Protein AF-A0A1Q9BYK0-F1 (afdb_monomer_lite)

Foldseek 3Di:
DDDDDDDDDDDDDPPDPDPPPPPPPDDPPVPDPQDPVNVVVVVVVLVVLLVVLLVDPQDDPQLVVQVVVCVVPPLSVVVSSVQCVVQVNHNVSGPVVVVVVVCVVVLPCQPKDWDFLVRVCVPVNNVVSVVVVCVQVVDPVSCVVFWDADPVCRPDPNRIIGTDRPDPPSPVCVVVVVVVVSVVPPPPPDDDDDDPDDDDDDDDDDDDDDDDDDDDDDDDDDDDDDDDDDDDDDDDDDDDPVVVVVVVVVVVVVVVVCVVVVPPDVVVVVVVVVVVVVVVVVVVVVVVVPPPDPPPPDDDDDDDD

Sequence (305 aa):
MQADSADAGQKNDESKKEDAKQEEAKESEEKVPESKEQRKKRLHARNMRFYRSFESPNCPKEIKKLSKQASGDSSKRSFLFENWLTCQECWMKSSLLQRLRSKNSNAKRGLRRWLTKAEMEARWGAEIAKAMVETKESDEEKAMTEIRPHPELPDREDMQQFLCLWDSSEEDEDLEELECVFEASPEDSSSSSGSTNKKKKKDKKSKKKKHKKDKKEDKGTPSPAKPKKGRGKGKAKAKPKADKAQNVAQARAVLQAAVDNDQVDDAVITGLIAACDKFDTIHKKFQNSSKPSKGEAKSKASKKK

pLDDT: mean 75.6, std 20.4, range [37.75, 98.25]

Structure (mmCIF, N/CA/C/O backbone):
data_AF-A0A1Q9BYK0-F1
#
_entry.id   AF-A0A1Q9BYK0-F1
#
loop_
_atom_site.group_PDB
_atom_site.id
_atom_site.type_symbol
_atom_site.label_atom_id
_atom_site.label_alt_id
_atom_site.label_comp_id
_atom_site.label_asym_id
_atom_site.label_entity_id
_atom_site.label_seq_id
_atom_site.pdbx_PDB_ins_code
_atom_site.Cartn_x
_atom_site.Cartn_y
_atom_site.Cartn_z
_atom_site.occupancy
_atom_site.B_iso_or_equiv
_atom_site.auth_seq_id
_atom_site.auth_comp_id
_atom_site.auth_asym_id
_atom_site.auth_atom_id
_atom_site.pdbx_PDB_model_num
ATOM 1 N N . MET A 1 1 ? -55.599 -16.476 1.031 1.00 49.44 1 MET A N 1
ATOM 2 C CA . MET A 1 1 ? -55.085 -15.411 0.149 1.00 49.44 1 MET A CA 1
ATOM 3 C C . MET A 1 1 ? -53.865 -15.973 -0.549 1.00 49.44 1 MET A C 1
ATOM 5 O O . MET A 1 1 ? -52.836 -16.151 0.085 1.00 49.44 1 MET A O 1
ATOM 9 N N . GLN A 1 2 ? -54.070 -16.413 -1.789 1.00 45.47 2 GLN A N 1
ATOM 10 C CA . GLN A 1 2 ? -53.045 -16.945 -2.682 1.00 45.47 2 GLN A CA 1
ATOM 11 C C . GLN A 1 2 ? -52.224 -15.767 -3.214 1.00 45.47 2 GLN A C 1
ATOM 13 O O . GLN A 1 2 ? -52.804 -14.767 -3.632 1.00 45.47 2 GLN A O 1
ATOM 18 N N . ALA A 1 3 ? -50.901 -15.874 -3.149 1.00 55.28 3 ALA A N 1
ATOM 19 C CA . ALA A 1 3 ? -49.986 -14.952 -3.803 1.00 55.28 3 ALA A CA 1
ATOM 20 C C . ALA A 1 3 ? -49.178 -15.760 -4.820 1.00 55.28 3 ALA A C 1
ATOM 22 O O . ALA A 1 3 ? -48.151 -16.352 -4.492 1.00 55.28 3 ALA A O 1
ATOM 23 N N . ASP A 1 4 ? -49.710 -15.813 -6.038 1.00 57.22 4 ASP A N 1
ATOM 24 C CA . ASP A 1 4 ? -48.973 -16.142 -7.250 1.00 57.22 4 ASP A CA 1
ATOM 25 C C . ASP A 1 4 ? -47.902 -15.067 -7.464 1.00 57.22 4 ASP A C 1
ATOM 27 O O . ASP A 1 4 ? -48.226 -13.892 -7.645 1.00 57.22 4 ASP A O 1
ATOM 31 N N . SER A 1 5 ? -46.625 -15.451 -7.423 1.00 58.56 5 SER A N 1
ATOM 32 C CA . SER A 1 5 ? -45.526 -14.571 -7.817 1.00 58.56 5 SER A CA 1
ATOM 33 C C . SER A 1 5 ? -44.776 -15.203 -8.978 1.00 58.56 5 SER A C 1
ATOM 35 O O . SER A 1 5 ? -44.349 -16.356 -8.920 1.00 58.56 5 SER A O 1
ATOM 37 N N . ALA A 1 6 ? -44.729 -14.432 -10.058 1.00 61.16 6 ALA A N 1
ATOM 38 C CA . ALA A 1 6 ? -44.425 -14.845 -11.409 1.00 61.16 6 ALA A CA 1
ATOM 39 C C . ALA A 1 6 ? -42.953 -15.232 -11.611 1.00 61.16 6 ALA A C 1
ATOM 41 O O . ALA A 1 6 ? -42.036 -14.456 -11.341 1.00 61.16 6 ALA A O 1
ATOM 42 N N . ASP A 1 7 ? -42.780 -16.424 -12.174 1.00 60.22 7 ASP A N 1
ATOM 43 C CA . ASP A 1 7 ? -41.575 -16.942 -12.812 1.00 60.22 7 ASP A CA 1
ATOM 44 C C . ASP A 1 7 ? -41.306 -16.147 -14.105 1.00 60.22 7 ASP A C 1
ATOM 46 O O . ASP A 1 7 ? -41.973 -16.319 -15.129 1.00 60.22 7 ASP A O 1
ATOM 50 N N . ALA A 1 8 ? -40.381 -15.187 -14.035 1.00 60.09 8 ALA A N 1
ATOM 51 C CA . ALA A 1 8 ? -39.942 -14.395 -15.179 1.00 60.09 8 ALA A CA 1
ATOM 52 C C . ALA A 1 8 ? -38.751 -15.091 -15.850 1.00 60.09 8 ALA A C 1
ATOM 54 O O . ALA A 1 8 ? -37.636 -15.113 -15.330 1.00 60.09 8 ALA A O 1
ATOM 55 N N . GLY A 1 9 ? -39.026 -15.667 -17.019 1.00 47.41 9 GLY A N 1
ATOM 56 C CA . GLY A 1 9 ? -38.106 -16.497 -17.779 1.00 47.41 9 GLY A CA 1
ATOM 57 C C . GLY A 1 9 ? -36.784 -15.825 -18.155 1.00 47.41 9 GLY A C 1
ATOM 58 O O . GLY A 1 9 ? -36.740 -14.760 -18.772 1.00 47.41 9 GLY A O 1
ATOM 59 N N . GLN A 1 10 ? -35.698 -16.542 -17.877 1.00 51.28 10 GLN A N 1
ATOM 60 C CA . GLN A 1 10 ? -34.407 -16.362 -18.527 1.00 51.28 10 GLN A CA 1
ATOM 61 C C . GLN A 1 10 ? -34.486 -16.965 -19.936 1.00 51.28 10 GLN A C 1
ATOM 63 O O . GLN A 1 10 ? -34.415 -18.179 -20.114 1.00 51.28 10 GLN A O 1
ATOM 68 N N . LYS A 1 11 ? -34.661 -16.115 -20.952 1.00 51.06 11 LYS A N 1
ATOM 69 C CA . LYS A 1 11 ? -34.484 -16.483 -22.361 1.00 51.06 11 LYS A CA 1
ATOM 70 C C . LYS A 1 11 ? -33.339 -15.676 -22.967 1.00 51.06 11 LYS A C 1
ATOM 72 O O . LYS A 1 11 ? -33.405 -14.455 -22.995 1.00 51.06 11 LYS A O 1
ATOM 77 N N . ASN A 1 12 ? -32.384 -16.426 -23.515 1.00 50.22 12 ASN A N 1
ATOM 78 C CA . ASN A 1 12 ? -31.554 -16.131 -24.683 1.00 50.22 12 ASN A CA 1
ATOM 79 C C . ASN A 1 12 ? -30.652 -14.889 -24.668 1.00 50.22 12 ASN A C 1
ATOM 81 O O . ASN A 1 12 ? -31.102 -13.794 -24.982 1.00 50.22 12 ASN A O 1
ATOM 85 N N . ASP A 1 13 ? -29.343 -15.123 -24.538 1.00 49.56 13 ASP A N 1
ATOM 86 C CA . ASP A 1 13 ? -28.348 -14.470 -25.404 1.00 49.56 13 ASP A CA 1
ATOM 87 C C . ASP A 1 13 ? -27.111 -15.382 -25.541 1.00 49.56 13 ASP A C 1
ATOM 89 O O . ASP A 1 13 ? -26.048 -15.168 -24.962 1.00 49.56 13 ASP A O 1
ATOM 93 N N . GLU A 1 14 ? -27.301 -16.496 -26.252 1.00 54.00 14 GLU A N 1
ATOM 94 C CA . GLU A 1 14 ? -26.265 -17.484 -26.570 1.00 54.00 14 GLU A CA 1
ATOM 95 C C . GLU A 1 14 ? -26.119 -17.569 -28.095 1.00 54.00 14 GLU A C 1
ATOM 97 O O . GLU A 1 14 ? -26.357 -18.593 -28.721 1.00 54.00 14 GLU A O 1
ATOM 102 N N . SER A 1 15 ? -25.815 -16.437 -28.734 1.00 51.75 15 SER A N 1
ATOM 103 C CA . SER A 1 15 ? -25.581 -16.394 -30.184 1.00 51.75 15 SER A CA 1
ATOM 104 C C . SER A 1 15 ? -24.798 -15.149 -30.600 1.00 51.75 15 SER A C 1
ATOM 106 O O . SER A 1 15 ? -25.290 -14.318 -31.362 1.00 51.75 15 SER A O 1
ATOM 108 N N . LYS A 1 16 ? -23.570 -14.985 -30.086 1.00 53.19 16 LYS A N 1
ATOM 109 C CA . LYS A 1 16 ? -22.617 -14.001 -30.637 1.00 53.19 16 LYS A CA 1
ATOM 110 C C . LYS A 1 16 ? -21.152 -14.281 -30.290 1.00 53.19 16 LYS A C 1
ATOM 112 O O . LYS A 1 16 ? -20.434 -13.403 -29.814 1.00 53.19 16 LYS A O 1
ATOM 117 N N . LYS A 1 17 ? -20.695 -15.520 -30.492 1.00 50.16 17 LYS A N 1
ATOM 118 C CA . LYS A 1 17 ? -19.310 -15.906 -30.181 1.00 50.16 17 LYS A CA 1
ATOM 119 C C . LYS A 1 17 ? -18.709 -16.892 -31.187 1.00 50.16 17 LYS A C 1
ATOM 121 O O . LYS A 1 17 ? -18.116 -17.874 -30.769 1.00 50.16 17 LYS A O 1
ATOM 126 N N . GLU A 1 18 ? -18.823 -16.623 -32.490 1.00 52.16 18 GLU A N 1
ATOM 127 C CA . GLU A 1 18 ? -18.111 -17.425 -33.509 1.00 52.16 18 GLU A CA 1
ATOM 128 C C . GLU A 1 18 ? -17.282 -16.638 -34.544 1.00 52.16 18 GLU A C 1
ATOM 130 O O . GLU A 1 18 ? -16.454 -17.246 -35.210 1.00 52.16 18 GLU A O 1
ATOM 135 N N . ASP A 1 19 ? -17.318 -15.299 -34.588 1.00 49.84 19 ASP A N 1
ATOM 136 C CA . ASP A 1 19 ? -16.597 -14.527 -35.629 1.00 49.84 19 ASP A CA 1
ATOM 137 C C . ASP A 1 19 ? -15.339 -13.769 -35.154 1.00 49.84 19 ASP A C 1
ATOM 139 O O . ASP A 1 19 ? -14.934 -12.777 -35.753 1.00 49.84 19 ASP A O 1
ATOM 143 N N . ALA A 1 20 ? -14.682 -14.210 -34.074 1.00 56.09 20 ALA A N 1
ATOM 144 C CA . ALA A 1 20 ? -13.473 -13.548 -33.547 1.00 56.09 20 ALA A CA 1
ATOM 145 C C . ALA A 1 20 ? -12.207 -14.427 -33.575 1.00 56.09 20 ALA A C 1
ATOM 147 O O . ALA A 1 20 ? -11.277 -14.188 -32.807 1.00 56.09 20 ALA A O 1
ATOM 148 N N . LYS A 1 21 ? -12.162 -15.467 -34.423 1.00 52.50 21 LYS A N 1
ATOM 149 C CA . LYS A 1 21 ? -11.063 -16.456 -34.431 1.00 52.50 21 LYS A CA 1
ATOM 150 C C . LYS A 1 21 ? -10.393 -16.677 -35.797 1.00 52.50 21 LYS A C 1
ATOM 152 O O . LYS A 1 21 ? -9.798 -17.730 -36.010 1.00 52.50 21 LYS A O 1
ATOM 157 N N . GLN A 1 22 ? -10.464 -15.714 -36.722 1.00 48.50 22 GLN A N 1
ATOM 158 C CA . GLN A 1 22 ? -9.870 -15.866 -38.065 1.00 48.50 22 GLN A CA 1
ATOM 159 C C . GLN A 1 22 ? -9.015 -14.696 -38.592 1.00 48.50 22 GLN A C 1
ATOM 161 O O . GLN A 1 22 ? -8.662 -14.704 -39.766 1.00 48.50 22 GLN A O 1
ATOM 166 N N . GLU A 1 23 ? -8.568 -13.758 -37.748 1.00 55.56 23 GLU A N 1
ATOM 167 C CA . GLU A 1 23 ? -7.640 -12.685 -38.176 1.00 55.56 23 GLU A CA 1
ATOM 168 C C . GLU A 1 23 ? -6.236 -12.721 -37.541 1.00 55.56 23 GLU A C 1
ATOM 170 O O . GLU A 1 23 ? -5.450 -11.801 -37.728 1.00 55.56 23 GLU A O 1
ATOM 175 N N . GLU A 1 24 ? -5.849 -13.797 -36.850 1.00 56.88 24 GLU A N 1
ATOM 176 C CA . GLU A 1 24 ? -4.549 -13.861 -36.148 1.00 56.88 24 GLU A CA 1
ATOM 177 C C . GLU A 1 24 ? -3.450 -14.659 -36.887 1.00 56.88 24 GLU A C 1
ATOM 179 O O . GLU A 1 24 ? -2.477 -15.098 -36.279 1.00 56.88 24 GLU A O 1
ATOM 184 N N . ALA A 1 25 ? -3.584 -14.880 -38.203 1.00 55.16 25 ALA A N 1
ATOM 185 C CA . ALA A 1 25 ? -2.713 -15.810 -38.943 1.00 55.16 25 ALA A CA 1
ATOM 186 C C . ALA A 1 25 ? -1.926 -15.219 -40.132 1.00 55.16 25 ALA A C 1
ATOM 188 O O . ALA A 1 25 ? -1.313 -15.978 -40.883 1.00 55.16 25 ALA A O 1
ATOM 189 N N . LYS A 1 26 ? -1.894 -13.896 -40.340 1.00 55.66 26 LYS A N 1
ATOM 190 C CA . LYS A 1 26 ? -1.188 -13.300 -41.495 1.00 55.66 26 LYS A CA 1
ATOM 191 C C . LYS A 1 26 ? -0.432 -12.013 -41.166 1.00 55.66 26 LYS A C 1
ATOM 193 O O . LYS A 1 26 ? -0.702 -10.968 -41.736 1.00 55.66 26 LYS A O 1
ATOM 198 N N . GLU A 1 27 ? 0.583 -12.104 -40.313 1.00 57.41 27 GLU A N 1
ATOM 199 C CA . GLU A 1 27 ? 1.637 -11.080 -40.291 1.00 57.41 27 GLU A CA 1
ATOM 200 C C . GLU A 1 27 ? 2.971 -11.658 -39.797 1.00 57.41 27 GLU A C 1
ATOM 202 O O . GLU A 1 27 ? 3.559 -11.235 -38.805 1.00 57.41 27 GLU A O 1
ATOM 207 N N . SER A 1 28 ? 3.490 -12.663 -40.508 1.00 59.34 28 SER A N 1
ATOM 208 C CA . SER A 1 28 ? 4.920 -12.983 -40.455 1.00 59.34 28 SER A CA 1
ATOM 209 C C . SER A 1 28 ? 5.680 -11.976 -41.326 1.00 59.34 28 SER A C 1
ATOM 211 O O . SER A 1 28 ? 6.265 -12.336 -42.347 1.00 59.34 28 SER A O 1
ATOM 213 N N . GLU A 1 29 ? 5.594 -10.694 -40.967 1.00 65.00 29 GLU A N 1
ATOM 214 C CA . GLU A 1 29 ? 6.409 -9.642 -41.566 1.00 65.00 29 GLU A CA 1
ATOM 215 C C . GLU A 1 29 ? 7.869 -9.939 -41.207 1.00 65.00 29 GLU A C 1
ATOM 217 O O . GLU A 1 29 ? 8.247 -10.026 -40.032 1.00 65.00 29 GLU A O 1
ATOM 222 N N . GLU A 1 30 ? 8.685 -10.166 -42.231 1.00 73.50 30 GLU A N 1
ATOM 223 C CA . GLU A 1 30 ? 10.120 -10.380 -42.115 1.00 73.50 30 GLU A CA 1
ATOM 224 C C . GLU A 1 30 ? 10.747 -9.135 -41.467 1.00 73.50 30 GLU A C 1
ATOM 226 O O . GLU A 1 30 ? 11.012 -8.126 -42.119 1.00 73.50 30 GLU A O 1
ATOM 231 N N . LYS A 1 31 ? 10.921 -9.169 -40.137 1.00 76.81 31 LYS A N 1
ATOM 232 C CA . LYS A 1 31 ? 11.504 -8.067 -39.364 1.00 76.81 31 LYS A CA 1
ATOM 233 C C . LYS A 1 31 ? 12.945 -7.861 -39.808 1.00 76.81 31 LYS A C 1
ATOM 235 O O . LYS A 1 31 ? 13.864 -8.489 -39.280 1.00 76.81 31 LYS A O 1
ATOM 240 N N . VAL A 1 32 ? 13.135 -6.945 -40.754 1.00 84.44 32 VAL A N 1
ATOM 241 C CA . VAL A 1 32 ? 14.446 -6.438 -41.156 1.00 84.44 32 VAL A CA 1
ATOM 242 C C . VAL A 1 32 ? 15.219 -6.076 -39.881 1.00 84.44 32 VAL A C 1
ATOM 244 O O . VAL A 1 32 ? 14.689 -5.342 -39.038 1.00 84.44 32 VAL A O 1
ATOM 247 N N . PRO A 1 33 ? 16.445 -6.598 -39.687 1.00 86.00 33 PRO A N 1
ATOM 248 C CA . PRO A 1 33 ? 17.192 -6.393 -38.456 1.00 86.00 33 PRO A CA 1
ATOM 249 C C . PRO A 1 33 ? 17.448 -4.899 -38.242 1.00 86.00 33 PRO A C 1
ATOM 251 O O . PRO A 1 33 ? 18.257 -4.274 -38.928 1.00 86.00 33 PRO A O 1
ATOM 254 N N . GLU A 1 34 ? 16.733 -4.325 -37.275 1.00 90.12 34 GLU A N 1
ATOM 255 C CA . GLU A 1 34 ? 16.836 -2.916 -36.908 1.00 90.12 34 GLU A CA 1
ATOM 256 C C . GLU A 1 34 ? 18.291 -2.590 -36.541 1.00 90.12 34 GLU A C 1
ATOM 258 O O . GLU A 1 34 ? 18.905 -3.236 -35.680 1.00 90.12 34 GLU A O 1
ATOM 263 N N . SER A 1 35 ? 18.860 -1.568 -37.186 1.00 94.88 35 SER A N 1
ATOM 264 C CA . SER A 1 35 ? 20.231 -1.146 -36.901 1.00 94.88 35 SER A CA 1
ATOM 265 C C . SER A 1 35 ? 20.368 -0.759 -35.424 1.00 94.88 35 SER A C 1
ATOM 267 O O . SER A 1 35 ? 19.478 -0.143 -34.828 1.00 94.88 35 SER A O 1
ATOM 269 N N . LYS A 1 36 ? 21.527 -1.053 -34.817 1.00 93.94 36 LYS A N 1
ATOM 270 C CA . LYS A 1 36 ? 21.834 -0.668 -33.423 1.00 93.94 36 LYS A CA 1
ATOM 271 C C . LYS A 1 36 ? 21.589 0.826 -33.167 1.00 93.94 36 LYS A C 1
ATOM 273 O O . LYS A 1 36 ? 21.226 1.205 -32.054 1.00 93.94 36 LYS A O 1
ATOM 278 N N . GLU A 1 37 ? 21.792 1.669 -34.177 1.00 94.38 37 GLU A N 1
ATOM 279 C CA . GLU A 1 37 ? 21.557 3.111 -34.096 1.00 94.38 37 GLU A CA 1
ATOM 280 C C . GLU A 1 37 ? 20.064 3.465 -34.049 1.00 94.38 37 GLU A C 1
ATOM 282 O O . GLU A 1 37 ? 19.648 4.261 -33.204 1.00 94.38 37 GLU A O 1
ATOM 287 N N . GLN A 1 38 ? 19.240 2.811 -34.872 1.00 94.56 38 GLN A N 1
ATOM 288 C CA . GLN A 1 38 ? 17.783 2.970 -34.853 1.00 94.56 38 GLN A CA 1
ATOM 289 C C . GLN A 1 38 ? 17.203 2.541 -33.499 1.00 94.56 38 GLN A C 1
ATOM 291 O O . GLN A 1 38 ? 16.457 3.306 -32.883 1.00 94.56 38 GLN A O 1
ATOM 296 N N . ARG A 1 39 ? 17.670 1.409 -32.949 1.00 92.62 39 ARG A N 1
ATOM 297 C CA . ARG A 1 39 ? 17.275 0.945 -31.608 1.00 92.62 39 ARG A CA 1
ATOM 298 C C . ARG A 1 39 ? 17.605 1.971 -30.519 1.00 92.62 39 ARG A C 1
ATOM 300 O O . ARG A 1 39 ? 16.768 2.237 -29.654 1.00 92.62 39 ARG A O 1
ATOM 307 N N . LYS A 1 40 ? 18.800 2.578 -30.556 1.00 93.50 40 LYS A N 1
ATOM 308 C CA . LYS A 1 40 ? 19.197 3.647 -29.616 1.00 93.50 40 LYS A CA 1
ATOM 309 C C . LYS A 1 40 ? 18.312 4.882 -29.760 1.00 93.50 40 LYS A C 1
ATOM 311 O O . LYS A 1 40 ? 17.862 5.419 -28.750 1.00 93.50 40 LYS A O 1
ATOM 316 N N . LYS A 1 41 ? 18.030 5.311 -30.993 1.00 96.38 41 LYS A N 1
ATOM 317 C CA . LYS A 1 41 ? 17.165 6.465 -31.272 1.00 96.38 41 LYS A CA 1
ATOM 318 C C . LYS A 1 41 ? 15.735 6.226 -30.781 1.00 96.38 41 LYS A C 1
ATOM 320 O O . LYS A 1 41 ? 15.169 7.103 -30.134 1.00 96.38 41 LYS A O 1
ATOM 325 N N . ARG A 1 42 ? 15.183 5.026 -30.998 1.00 93.88 42 ARG A N 1
ATOM 326 C CA . ARG A 1 42 ? 13.856 4.627 -30.505 1.00 93.88 42 ARG A CA 1
ATOM 327 C C . ARG A 1 42 ? 13.796 4.600 -28.981 1.00 93.88 42 ARG A C 1
ATOM 329 O O . ARG A 1 42 ? 12.845 5.118 -28.401 1.00 93.88 42 ARG A O 1
ATOM 336 N N . LEU A 1 43 ? 14.812 4.033 -28.328 1.00 92.12 43 LEU A N 1
ATOM 337 C CA . LEU A 1 43 ? 14.880 3.991 -26.867 1.00 92.12 43 LEU A CA 1
ATOM 338 C C . LEU A 1 43 ? 15.007 5.398 -26.273 1.00 92.12 43 LEU A C 1
ATOM 340 O O . LEU A 1 43 ? 14.304 5.725 -25.323 1.00 92.12 43 LEU A O 1
ATOM 344 N N . HIS A 1 44 ? 15.848 6.251 -26.862 1.00 95.75 44 HIS A N 1
ATOM 345 C CA . HIS A 1 44 ? 15.972 7.643 -26.445 1.00 95.75 44 HIS A CA 1
ATOM 346 C C . HIS A 1 44 ? 14.652 8.404 -26.617 1.00 95.75 44 HIS A C 1
ATOM 348 O O . HIS A 1 44 ? 14.219 9.079 -25.688 1.00 95.75 44 HIS A O 1
ATOM 354 N N . ALA A 1 45 ? 13.967 8.243 -27.753 1.00 96.56 45 ALA A N 1
ATOM 355 C CA . ALA A 1 45 ? 12.659 8.852 -27.983 1.00 96.56 45 ALA A CA 1
ATOM 356 C C . ALA A 1 45 ? 11.621 8.396 -26.945 1.00 96.56 45 ALA A C 1
ATOM 358 O O . ALA A 1 45 ? 10.923 9.235 -26.376 1.00 96.56 45 ALA A O 1
ATOM 359 N N . ARG A 1 46 ? 11.565 7.092 -26.635 1.00 96.06 46 ARG A N 1
ATOM 360 C CA . ARG A 1 46 ? 10.711 6.556 -25.562 1.00 96.06 46 ARG A CA 1
ATOM 361 C C . ARG A 1 46 ? 11.055 7.153 -24.203 1.00 96.06 46 ARG A C 1
ATOM 363 O O . ARG A 1 46 ? 10.154 7.573 -23.488 1.00 96.06 46 ARG A O 1
ATOM 370 N N . ASN A 1 47 ? 12.339 7.259 -23.874 1.00 96.00 47 ASN A N 1
ATOM 371 C CA . ASN A 1 47 ? 12.775 7.869 -22.621 1.00 96.00 47 ASN A CA 1
ATOM 372 C C . ASN A 1 47 ? 12.360 9.352 -22.536 1.00 96.00 47 ASN A C 1
ATOM 374 O O . ASN A 1 47 ? 11.854 9.812 -21.519 1.00 96.00 47 ASN A O 1
ATOM 378 N N . MET A 1 48 ? 12.468 10.105 -23.634 1.00 97.56 48 MET A N 1
ATOM 379 C CA . MET A 1 48 ? 11.987 11.491 -23.670 1.00 97.56 48 MET A CA 1
ATOM 380 C C . MET A 1 48 ? 10.464 11.588 -23.504 1.00 97.56 48 MET A C 1
ATOM 382 O O . MET A 1 48 ? 9.984 12.507 -22.838 1.00 97.56 48 MET A O 1
ATOM 386 N N . ARG A 1 49 ? 9.693 10.645 -24.067 1.00 97.69 49 ARG A N 1
ATOM 387 C CA . ARG A 1 49 ? 8.239 10.559 -23.840 1.00 97.69 49 ARG A CA 1
ATOM 388 C C . ARG A 1 49 ? 7.908 10.250 -22.381 1.00 97.69 49 ARG A C 1
ATOM 390 O O . ARG A 1 49 ? 7.007 10.880 -21.839 1.00 97.69 49 ARG A O 1
ATOM 397 N N . PHE A 1 50 ? 8.672 9.372 -21.734 1.00 97.75 50 PHE A N 1
ATOM 398 C CA . PHE A 1 50 ? 8.520 9.071 -20.312 1.00 97.75 50 PHE A CA 1
ATOM 399 C C . PHE A 1 50 ? 8.657 10.322 -19.436 1.00 97.75 50 PHE A C 1
ATOM 401 O O . PHE A 1 50 ? 7.762 10.597 -18.642 1.00 97.75 50 PHE A O 1
ATOM 408 N N . TYR A 1 51 ? 9.691 11.149 -19.626 1.00 97.12 51 TYR A N 1
ATOM 409 C CA . TYR A 1 51 ? 9.826 12.387 -18.842 1.00 97.12 51 TYR A CA 1
ATOM 410 C C . TYR A 1 51 ? 8.676 13.372 -19.084 1.00 97.12 51 TYR A C 1
ATOM 412 O O . TYR A 1 51 ? 8.127 13.923 -18.132 1.00 97.12 51 TYR A O 1
ATOM 420 N N . ARG A 1 52 ? 8.252 13.537 -20.343 1.00 97.81 52 ARG A N 1
ATOM 421 C CA . ARG A 1 52 ? 7.099 14.387 -20.693 1.00 97.81 52 ARG A CA 1
ATOM 422 C C . ARG A 1 52 ? 5.784 13.852 -20.132 1.00 97.81 52 ARG A C 1
ATOM 424 O O . ARG A 1 52 ? 4.871 14.626 -19.859 1.00 97.81 52 ARG A O 1
ATOM 431 N N . SER A 1 53 ? 5.677 12.539 -19.928 1.00 97.50 53 SER A N 1
ATOM 432 C CA . SER A 1 53 ? 4.468 11.923 -19.384 1.00 97.50 53 SER A CA 1
ATOM 433 C C . SER A 1 53 ? 4.127 12.444 -17.984 1.00 97.50 53 SER A C 1
ATOM 435 O O . SER A 1 53 ? 2.951 12.503 -17.651 1.00 97.50 53 SER A O 1
ATOM 437 N N . PHE A 1 54 ? 5.109 12.901 -17.197 1.00 97.44 54 PHE A N 1
ATOM 438 C CA . PHE A 1 54 ? 4.874 13.481 -15.868 1.00 97.44 54 PHE A CA 1
ATOM 439 C C . PHE A 1 54 ? 4.292 14.901 -15.897 1.00 97.44 54 PHE A C 1
ATOM 441 O O . PHE A 1 54 ? 3.697 15.353 -14.913 1.00 97.44 54 PHE A O 1
ATOM 448 N N . GLU A 1 55 ? 4.472 15.605 -17.012 1.00 96.75 55 GLU A N 1
ATOM 449 C CA . GLU A 1 55 ? 3.929 16.944 -17.258 1.00 96.75 55 GLU A CA 1
ATOM 450 C C . GLU A 1 55 ? 2.546 16.884 -17.917 1.00 96.75 55 GLU A C 1
ATOM 452 O O . GLU A 1 55 ? 1.792 17.852 -17.852 1.00 96.75 55 GLU A O 1
ATOM 457 N N . SER A 1 56 ? 2.197 15.736 -18.506 1.00 96.19 56 SER A N 1
ATOM 458 C CA . SER A 1 56 ? 0.903 15.508 -19.144 1.00 96.19 56 SER A CA 1
ATOM 459 C C . SER A 1 56 ? -0.259 15.682 -18.155 1.00 96.19 56 SER A C 1
ATOM 461 O O . SER A 1 56 ? -0.171 15.202 -17.018 1.00 96.19 56 SER A O 1
ATOM 463 N N . PRO A 1 57 ? -1.388 16.286 -18.578 1.00 96.38 57 PRO A N 1
ATOM 464 C CA . PRO A 1 57 ? -2.595 16.379 -17.753 1.00 96.38 57 PRO A CA 1
ATOM 465 C C . PRO A 1 57 ? -3.169 15.002 -17.385 1.00 96.38 57 PRO A C 1
ATOM 467 O O . PRO A 1 57 ? -3.848 14.871 -16.373 1.00 96.38 57 PRO A O 1
ATOM 470 N N . ASN A 1 58 ? -2.843 13.965 -18.163 1.00 95.31 58 ASN A N 1
ATOM 471 C CA . ASN A 1 58 ? -3.298 12.595 -17.926 1.00 95.31 58 ASN A CA 1
ATOM 472 C C . ASN A 1 58 ? -2.436 11.838 -16.900 1.00 95.31 58 ASN A C 1
ATOM 474 O O . ASN A 1 58 ? -2.660 10.649 -16.677 1.00 95.31 58 ASN A O 1
ATOM 478 N N . CYS A 1 59 ? -1.430 12.483 -16.301 1.00 97.12 59 CYS A N 1
ATOM 479 C CA . CYS A 1 59 ? -0.607 11.879 -15.260 1.00 97.12 59 CYS A CA 1
ATOM 480 C C . CYS A 1 59 ? -1.332 11.925 -13.903 1.00 97.12 59 CYS A C 1
ATOM 482 O O . CYS A 1 59 ? -1.593 13.022 -13.395 1.00 97.12 59 CYS A O 1
ATOM 484 N N . PRO A 1 60 ? -1.625 10.771 -13.275 1.00 96.56 60 PRO A N 1
ATOM 485 C CA . PRO A 1 60 ? -2.209 10.733 -11.939 1.00 96.56 60 PRO A CA 1
ATOM 486 C C . PRO A 1 60 ? -1.332 11.456 -10.907 1.00 96.56 60 PRO A C 1
ATOM 488 O O . PRO A 1 60 ? -0.097 11.418 -10.970 1.00 96.56 60 PRO A O 1
ATOM 491 N N . LYS A 1 61 ? -1.968 12.099 -9.921 1.00 96.06 61 LYS A N 1
ATOM 492 C CA . LYS A 1 61 ? -1.275 12.898 -8.894 1.00 96.06 61 LYS A CA 1
ATOM 493 C C . LYS A 1 61 ? -0.314 12.043 -8.061 1.00 96.06 61 LYS A C 1
ATOM 495 O O . LYS A 1 61 ? 0.758 12.517 -7.691 1.00 96.06 61 LYS A O 1
ATOM 500 N N . GLU A 1 62 ? -0.673 10.787 -7.819 1.00 94.19 62 GLU A N 1
ATOM 501 C CA . GLU A 1 62 ? 0.104 9.791 -7.082 1.00 94.19 62 GLU A CA 1
ATOM 502 C C . GLU A 1 62 ? 1.424 9.487 -7.802 1.00 94.19 62 GLU A C 1
ATOM 504 O O . GLU A 1 62 ? 2.499 9.597 -7.213 1.00 94.19 62 GLU A O 1
ATOM 509 N N . ILE A 1 63 ? 1.362 9.230 -9.113 1.00 96.38 63 ILE A N 1
ATOM 510 C CA . ILE A 1 63 ? 2.546 8.995 -9.952 1.00 96.38 63 ILE A CA 1
ATOM 511 C C . ILE A 1 63 ? 3.421 10.251 -10.025 1.00 96.38 63 ILE A C 1
ATOM 513 O O . ILE A 1 63 ? 4.646 10.161 -9.958 1.00 96.38 63 ILE A O 1
ATOM 517 N N . LYS A 1 64 ? 2.813 11.441 -10.094 1.00 96.62 64 LYS A N 1
ATOM 518 C CA . LYS A 1 64 ? 3.547 12.716 -10.075 1.00 96.62 64 LYS A CA 1
ATOM 519 C C . LYS A 1 64 ? 4.259 12.972 -8.740 1.00 96.62 64 LYS A C 1
ATOM 521 O O . LYS A 1 64 ? 5.309 13.612 -8.724 1.00 96.62 64 LYS A O 1
ATOM 526 N N . LYS A 1 65 ? 3.712 12.494 -7.617 1.00 94.44 65 LYS A N 1
ATOM 527 C CA . LYS A 1 65 ? 4.379 12.541 -6.304 1.00 94.44 65 LYS A CA 1
ATOM 528 C C . LYS A 1 65 ? 5.571 11.578 -6.275 1.00 94.44 65 LYS A C 1
ATOM 530 O O . LYS A 1 65 ? 6.665 11.999 -5.902 1.00 94.44 65 LYS A O 1
ATOM 535 N N . LEU A 1 66 ? 5.387 10.348 -6.761 1.00 93.88 66 LEU A N 1
ATOM 536 C CA . LEU A 1 66 ? 6.462 9.355 -6.866 1.00 93.88 66 LEU A CA 1
ATOM 537 C C . LEU A 1 66 ? 7.602 9.807 -7.781 1.00 93.88 66 LEU A C 1
ATOM 539 O O . LEU A 1 66 ? 8.766 9.624 -7.442 1.00 93.88 66 LEU A O 1
ATOM 543 N N . SER A 1 67 ? 7.304 10.436 -8.920 1.00 95.69 67 SER A N 1
ATOM 544 C CA . SER A 1 67 ? 8.347 10.892 -9.846 1.00 95.69 67 SER A CA 1
ATOM 545 C C . SER A 1 67 ? 9.222 11.996 -9.248 1.00 95.69 67 SER A C 1
ATOM 547 O O . SER A 1 67 ? 10.432 12.014 -9.479 1.00 95.69 67 SER A O 1
ATOM 549 N N . LYS A 1 68 ? 8.636 12.875 -8.422 1.00 96.06 68 LYS A N 1
ATOM 550 C CA . LYS A 1 68 ? 9.381 13.866 -7.634 1.00 96.06 68 LYS A CA 1
ATOM 551 C C . LYS A 1 68 ? 10.269 13.200 -6.585 1.00 96.06 68 LYS A C 1
ATOM 553 O O . LYS A 1 68 ? 11.417 13.596 -6.445 1.00 96.06 68 LYS A O 1
ATOM 558 N N . GLN A 1 69 ? 9.777 12.175 -5.889 1.00 92.94 69 GLN A N 1
ATOM 559 C CA . GLN A 1 69 ? 10.594 11.411 -4.935 1.00 92.94 69 GLN A CA 1
ATOM 560 C C . GLN A 1 69 ? 11.732 10.652 -5.638 1.00 92.94 69 GLN A C 1
ATOM 562 O O . GLN A 1 69 ? 12.850 10.589 -5.135 1.00 92.94 69 GLN A O 1
ATOM 567 N N . ALA A 1 70 ? 11.483 10.147 -6.846 1.00 94.69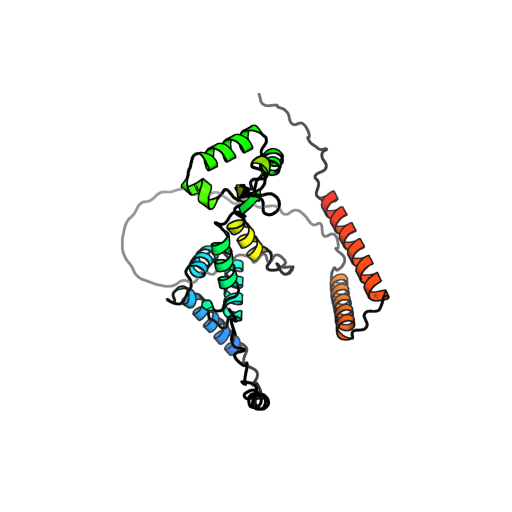 70 ALA A N 1
ATOM 568 C CA . ALA A 1 70 ? 12.465 9.432 -7.651 1.00 94.69 70 ALA A CA 1
ATOM 569 C C . ALA A 1 70 ? 13.462 10.356 -8.384 1.00 94.69 70 ALA A C 1
ATOM 571 O O . ALA A 1 70 ? 14.412 9.865 -8.990 1.00 94.69 70 ALA A O 1
ATOM 572 N N . SER A 1 71 ? 13.317 11.689 -8.362 1.00 94.12 71 SER A N 1
ATOM 573 C CA . SER A 1 71 ? 14.175 12.582 -9.164 1.00 94.12 71 SER A CA 1
ATOM 574 C C . SER A 1 71 ? 15.656 12.557 -8.760 1.00 94.12 71 SER A C 1
ATOM 576 O O . SER A 1 71 ? 16.515 12.950 -9.552 1.00 94.12 71 SER A O 1
ATOM 578 N N . GLY A 1 72 ? 15.970 12.095 -7.548 1.00 92.50 72 GLY A N 1
ATOM 579 C CA . GLY A 1 72 ? 17.339 11.880 -7.073 1.00 92.50 72 GLY A CA 1
ATOM 580 C C . GLY A 1 72 ? 17.890 10.483 -7.366 1.00 92.50 72 GLY A C 1
ATOM 581 O O . GLY A 1 72 ? 19.103 10.309 -7.422 1.00 92.50 72 GLY A O 1
ATOM 582 N N . ASP A 1 73 ? 17.026 9.506 -7.633 1.00 94.25 73 ASP A N 1
ATOM 583 C CA . ASP A 1 73 ? 17.383 8.092 -7.619 1.00 94.25 73 ASP A CA 1
ATOM 584 C C . ASP A 1 73 ? 17.207 7.463 -9.010 1.00 94.25 73 ASP A C 1
ATOM 586 O O . ASP A 1 73 ? 16.144 7.518 -9.635 1.00 94.25 73 ASP A O 1
ATOM 590 N N . SER A 1 74 ? 18.296 6.935 -9.571 1.00 93.56 74 SER A N 1
ATOM 591 C CA . SER A 1 74 ? 18.258 6.296 -10.892 1.00 93.56 74 SER A CA 1
ATOM 592 C C . SER A 1 74 ? 17.514 4.961 -10.865 1.00 93.56 74 SER A C 1
ATOM 594 O O . SER A 1 74 ? 16.887 4.614 -11.867 1.00 93.56 74 SER A O 1
ATOM 596 N N . SER A 1 75 ? 17.556 4.233 -9.745 1.00 91.12 75 SER A N 1
ATOM 597 C CA . SER A 1 75 ? 16.884 2.939 -9.601 1.00 91.12 75 SER A CA 1
ATOM 598 C C . SER A 1 75 ? 15.370 3.137 -9.591 1.00 91.12 75 SER A C 1
ATOM 600 O O . SER A 1 75 ? 14.667 2.645 -10.476 1.00 91.12 75 SER A O 1
ATOM 602 N N . LYS A 1 76 ? 14.882 4.025 -8.711 1.00 92.25 76 LYS A N 1
ATOM 603 C CA . LYS A 1 76 ? 13.451 4.367 -8.621 1.00 92.25 76 LYS A CA 1
ATOM 604 C C . LYS A 1 76 ? 12.891 4.881 -9.950 1.00 92.25 76 LYS A C 1
ATOM 606 O O . LYS A 1 76 ? 11.778 4.536 -10.342 1.00 92.25 76 LYS A O 1
ATOM 611 N N . ARG A 1 77 ? 13.671 5.671 -10.699 1.00 95.31 77 ARG A N 1
ATOM 612 C CA . ARG A 1 77 ? 13.282 6.122 -12.049 1.00 95.31 77 ARG A CA 1
ATOM 613 C C . ARG A 1 77 ? 13.214 4.997 -13.070 1.00 95.31 77 ARG A C 1
ATOM 615 O O . ARG A 1 77 ? 12.308 5.019 -13.898 1.00 95.31 77 ARG A O 1
ATOM 622 N N . SER A 1 78 ? 14.149 4.052 -13.026 1.00 93.69 78 SER A N 1
ATOM 623 C CA . SER A 1 78 ? 14.161 2.903 -13.938 1.00 93.69 78 SER A CA 1
ATOM 624 C C . SER A 1 78 ? 12.940 2.017 -13.691 1.00 93.69 78 SER A C 1
ATOM 626 O O . SER A 1 78 ? 12.224 1.701 -14.635 1.00 93.69 78 SER A O 1
ATOM 628 N N . PHE A 1 79 ? 12.604 1.766 -12.423 1.00 94.25 79 PHE A N 1
ATOM 629 C CA . PHE A 1 79 ? 11.379 1.061 -12.042 1.00 94.25 79 PHE A CA 1
ATOM 630 C C . PHE A 1 79 ? 10.106 1.755 -12.556 1.00 94.25 79 PHE A C 1
ATOM 632 O O . PHE A 1 79 ? 9.224 1.115 -13.136 1.00 94.25 79 PHE A O 1
ATOM 639 N N . LEU A 1 80 ? 10.002 3.083 -12.393 1.00 95.94 80 LEU A N 1
ATOM 640 C CA . LEU A 1 80 ? 8.873 3.850 -12.936 1.00 95.94 80 LEU A CA 1
ATOM 641 C C . LEU A 1 80 ? 8.807 3.749 -14.467 1.00 95.94 80 LEU A C 1
ATOM 643 O O . LEU A 1 80 ? 7.718 3.618 -15.025 1.00 95.94 80 LEU A O 1
ATOM 647 N N . PHE A 1 81 ? 9.954 3.789 -15.146 1.00 96.56 81 PHE A N 1
ATOM 648 C CA . PHE A 1 81 ? 10.031 3.657 -16.599 1.00 96.56 81 PHE A CA 1
ATOM 649 C C . PHE A 1 81 ? 9.567 2.277 -17.082 1.00 96.56 81 PHE A C 1
ATOM 651 O O . PHE A 1 81 ? 8.797 2.195 -18.036 1.00 96.56 81 PHE A O 1
ATOM 658 N N . GLU A 1 82 ? 9.963 1.199 -16.410 1.00 95.50 82 GLU A N 1
ATOM 659 C CA . GLU A 1 82 ? 9.536 -0.163 -16.749 1.00 95.50 82 GLU A CA 1
ATOM 660 C C . GLU A 1 82 ? 8.035 -0.378 -16.533 1.00 95.50 82 GLU A C 1
ATOM 662 O O . GLU A 1 82 ? 7.353 -0.926 -17.405 1.00 95.50 82 GLU A O 1
ATOM 667 N N . ASN A 1 83 ? 7.483 0.127 -15.425 1.00 96.00 83 ASN A N 1
ATOM 668 C CA . ASN A 1 83 ? 6.038 0.089 -15.185 1.00 96.00 83 ASN A CA 1
ATOM 669 C C . ASN A 1 83 ? 5.272 0.869 -16.265 1.00 96.00 83 ASN A C 1
ATOM 671 O O . ASN A 1 83 ? 4.243 0.398 -16.751 1.00 96.00 83 ASN A O 1
ATOM 675 N N . TRP A 1 84 ? 5.794 2.026 -16.682 1.00 97.06 84 TRP A N 1
ATOM 676 C CA . TRP A 1 84 ? 5.219 2.829 -17.763 1.00 97.06 84 TRP A CA 1
ATOM 677 C C . TRP A 1 84 ? 5.245 2.111 -19.116 1.00 97.06 84 TRP A C 1
ATOM 679 O O . TRP A 1 84 ? 4.275 2.168 -19.874 1.00 97.06 84 TRP A O 1
ATOM 689 N N . LEU A 1 85 ? 6.338 1.409 -19.427 1.00 95.62 85 LEU A N 1
ATOM 690 C CA . LEU A 1 85 ? 6.438 0.605 -20.645 1.00 95.62 85 LEU A CA 1
ATOM 691 C C . LEU A 1 85 ? 5.465 -0.578 -20.624 1.00 95.62 85 LEU A C 1
ATOM 693 O O . LEU A 1 85 ? 4.816 -0.845 -21.635 1.00 95.62 85 LEU A O 1
ATOM 697 N N . THR A 1 86 ? 5.334 -1.246 -19.477 1.00 95.69 86 THR A N 1
ATOM 698 C CA . THR A 1 86 ? 4.438 -2.399 -19.297 1.00 95.69 86 THR A CA 1
ATOM 699 C C . THR A 1 86 ? 2.977 -2.016 -19.533 1.00 95.69 86 THR A C 1
ATOM 701 O O . THR A 1 86 ? 2.225 -2.773 -20.138 1.00 95.69 86 THR A O 1
ATOM 704 N N . CYS A 1 87 ? 2.575 -0.803 -19.143 1.00 95.62 87 CYS A N 1
ATOM 705 C CA . CYS A 1 87 ? 1.224 -0.290 -19.374 1.00 95.62 87 CYS A CA 1
ATOM 706 C C . CYS A 1 87 ? 1.065 0.473 -20.703 1.00 95.62 87 CYS A C 1
ATOM 708 O O . CYS A 1 87 ? 0.176 1.320 -20.826 1.00 95.62 87 CYS A O 1
ATOM 710 N N . GLN A 1 88 ? 1.923 0.186 -21.690 1.00 95.81 88 GLN A N 1
ATOM 711 C CA . GLN A 1 88 ? 1.889 0.774 -23.034 1.00 95.81 88 GLN A CA 1
ATOM 712 C C . GLN A 1 88 ? 1.862 2.308 -23.019 1.00 95.81 88 GLN A C 1
ATOM 714 O O . GLN A 1 88 ? 1.052 2.945 -23.689 1.00 95.81 88 GLN A O 1
ATOM 719 N N . GLU A 1 89 ? 2.742 2.917 -22.226 1.00 96.06 89 GLU A N 1
ATOM 720 C CA . GLU A 1 89 ? 2.879 4.371 -22.120 1.00 96.06 89 GLU A CA 1
ATOM 721 C C . GLU A 1 89 ? 1.654 5.084 -21.481 1.00 96.06 89 GLU A C 1
ATOM 723 O O . GLU A 1 89 ? 1.576 6.316 -21.480 1.00 96.06 89 GLU A O 1
ATOM 728 N N . CYS A 1 90 ? 0.713 4.341 -20.872 1.00 96.56 90 CYS A N 1
ATOM 729 C CA . CYS A 1 90 ? -0.518 4.875 -20.275 1.00 96.56 90 CYS A CA 1
ATOM 730 C C . CYS A 1 90 ? -0.594 4.650 -18.754 1.00 96.56 90 CYS A C 1
ATOM 732 O O . CYS A 1 90 ? -0.981 3.577 -18.291 1.00 96.56 90 CYS A O 1
ATOM 734 N N . TRP A 1 91 ? -0.304 5.683 -17.955 1.00 96.50 91 TRP A N 1
ATOM 735 C CA . TRP A 1 91 ? -0.287 5.585 -16.485 1.00 96.50 91 TRP A CA 1
ATOM 736 C C . TRP A 1 91 ? -1.599 5.097 -15.863 1.00 96.50 91 TRP A C 1
ATOM 738 O O . TRP A 1 91 ? -1.570 4.397 -14.851 1.00 96.50 91 TRP A O 1
ATOM 748 N N . MET A 1 92 ? -2.740 5.413 -16.480 1.00 96.00 92 MET A N 1
ATOM 749 C CA . MET A 1 92 ? -4.064 4.999 -15.999 1.00 96.00 92 MET A CA 1
ATOM 750 C C . MET A 1 92 ? -4.265 3.480 -16.013 1.00 96.00 92 MET A C 1
ATOM 752 O O . MET A 1 92 ? -5.038 2.966 -15.210 1.00 96.00 92 MET A O 1
ATOM 756 N N . LYS A 1 93 ? -3.550 2.765 -16.890 1.00 95.81 93 LYS A N 1
ATOM 757 C CA . LYS A 1 93 ? -3.569 1.299 -16.984 1.00 95.81 93 LYS A CA 1
ATOM 758 C C . LYS A 1 93 ? -2.463 0.639 -16.154 1.00 95.81 93 LYS A C 1
ATOM 760 O O . LYS A 1 93 ? -2.328 -0.579 -16.187 1.00 95.81 93 LYS A O 1
ATOM 765 N N . SER A 1 94 ? -1.632 1.417 -15.457 1.00 96.12 94 SER A N 1
ATOM 766 C CA . SER A 1 94 ? -0.514 0.853 -14.701 1.00 96.12 94 SER A CA 1
ATOM 767 C C . SER A 1 94 ? -1.006 0.112 -13.456 1.00 96.12 94 SER A C 1
ATOM 769 O O . SER A 1 94 ? -1.772 0.649 -12.652 1.00 96.12 94 SER A O 1
ATOM 771 N N . SER A 1 95 ? -0.512 -1.112 -13.261 1.00 93.19 95 SER A N 1
ATOM 772 C CA . SER A 1 95 ? -0.725 -1.877 -12.024 1.00 93.19 95 SER A CA 1
ATOM 773 C C . SER A 1 95 ? -0.136 -1.154 -10.808 1.00 93.19 95 SER A C 1
ATOM 775 O O . SER A 1 95 ? -0.623 -1.301 -9.689 1.00 93.19 95 SER A O 1
ATOM 777 N N . LEU A 1 96 ? 0.893 -0.324 -11.018 1.00 93.62 96 LEU A N 1
ATOM 778 C CA . LEU A 1 96 ? 1.432 0.578 -10.004 1.00 93.62 96 LEU A CA 1
ATOM 779 C C . LEU A 1 96 ? 0.373 1.572 -9.507 1.00 93.62 96 LEU A C 1
ATOM 781 O O . LEU A 1 96 ? 0.189 1.701 -8.302 1.00 93.62 96 LEU A O 1
ATOM 785 N N . LEU A 1 97 ? -0.360 2.239 -10.405 1.00 94.25 97 LEU A N 1
ATOM 786 C CA . LEU A 1 97 ? -1.426 3.162 -10.008 1.00 94.25 97 LEU A CA 1
ATOM 787 C C . LEU A 1 97 ? -2.553 2.447 -9.260 1.00 94.25 97 LEU A C 1
ATOM 789 O O . LEU A 1 97 ? -3.064 2.984 -8.280 1.00 94.25 97 LEU A O 1
ATOM 793 N N . GLN A 1 98 ? -2.938 1.252 -9.714 1.00 93.25 98 GLN A N 1
ATOM 794 C CA . GLN A 1 98 ? -3.960 0.448 -9.039 1.00 93.25 98 GLN A CA 1
ATOM 795 C C . GLN A 1 98 ? -3.554 0.148 -7.591 1.00 93.25 98 GLN A C 1
ATOM 797 O O . GLN A 1 98 ? -4.344 0.402 -6.687 1.00 93.25 98 GLN A O 1
ATOM 802 N N . ARG A 1 99 ? -2.297 -0.266 -7.370 1.00 89.06 99 ARG A N 1
ATOM 803 C CA . ARG A 1 99 ? -1.732 -0.486 -6.029 1.00 89.06 99 ARG A CA 1
ATOM 804 C C . ARG A 1 99 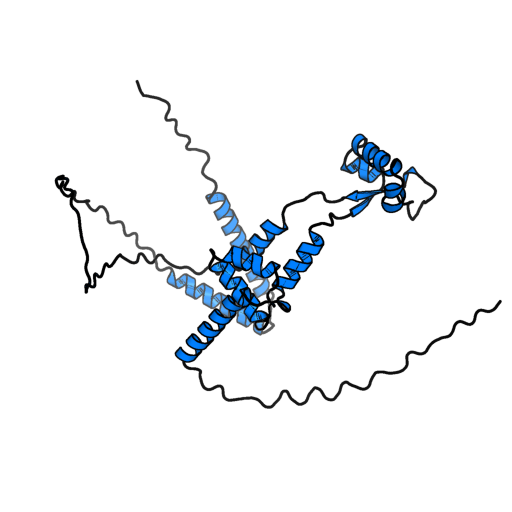? -1.725 0.784 -5.177 1.00 89.06 99 ARG A C 1
ATOM 806 O O . ARG A 1 99 ? -2.127 0.748 -4.022 1.00 89.06 99 ARG A O 1
ATOM 813 N N . LEU A 1 100 ? -1.317 1.924 -5.735 1.00 88.19 100 LEU A N 1
ATOM 814 C CA . LEU A 1 100 ? -1.323 3.197 -4.997 1.00 88.19 100 LEU A CA 1
ATOM 815 C C . LEU A 1 100 ? -2.739 3.619 -4.582 1.00 88.19 100 LEU A C 1
ATOM 817 O O . LEU A 1 100 ? -2.936 4.148 -3.491 1.00 88.19 100 LEU A O 1
ATOM 821 N N . ARG A 1 101 ? -3.737 3.379 -5.439 1.00 87.94 101 ARG A N 1
ATOM 822 C CA . ARG A 1 101 ? -5.137 3.703 -5.137 1.00 87.94 101 ARG A CA 1
ATOM 823 C C . ARG A 1 101 ? -5.753 2.763 -4.112 1.00 87.94 101 ARG A C 1
ATOM 825 O O . ARG A 1 101 ? -6.463 3.242 -3.233 1.00 87.94 101 ARG A O 1
ATOM 832 N N . SER A 1 102 ? -5.488 1.460 -4.208 1.00 82.00 102 SER A N 1
ATOM 833 C CA . SER A 1 102 ? -5.983 0.497 -3.220 1.00 82.00 102 SER A CA 1
ATOM 834 C C . SER A 1 102 ? -5.412 0.788 -1.833 1.00 82.00 102 SER A C 1
ATOM 836 O O . SER A 1 102 ? -6.157 0.758 -0.860 1.00 82.00 102 SER A O 1
ATOM 838 N N . LYS A 1 103 ? -4.131 1.171 -1.747 1.00 73.06 103 LYS A N 1
ATOM 839 C CA . LYS A 1 103 ? -3.488 1.556 -0.481 1.00 73.06 103 LYS A CA 1
ATOM 840 C C . LYS A 1 103 ? -4.103 2.812 0.131 1.00 73.06 103 LYS A C 1
ATOM 842 O O . LYS A 1 103 ? -4.577 2.770 1.260 1.00 73.06 103 LYS A O 1
ATOM 847 N N . ASN A 1 104 ? -4.267 3.878 -0.656 1.00 68.56 104 ASN A N 1
ATOM 848 C CA . ASN A 1 104 ? -4.922 5.103 -0.178 1.00 68.56 104 ASN A CA 1
ATOM 849 C C . ASN A 1 104 ? -6.374 4.881 0.290 1.00 68.56 104 ASN A C 1
ATOM 851 O O . ASN A 1 104 ? -6.879 5.651 1.106 1.00 68.56 104 ASN A O 1
ATOM 855 N N . SER A 1 105 ? -7.058 3.858 -0.233 1.00 65.25 105 SER A N 1
ATOM 856 C CA . SER A 1 105 ? -8.397 3.472 0.224 1.00 65.25 105 SER A CA 1
ATOM 857 C C . SER A 1 105 ? -8.381 2.705 1.553 1.00 65.25 105 SER A C 1
ATOM 859 O O . SER A 1 105 ? -9.379 2.738 2.273 1.00 65.25 105 SER A O 1
ATOM 861 N N . ASN A 1 106 ? -7.280 2.024 1.875 1.00 57.94 106 ASN A N 1
ATOM 862 C CA . ASN A 1 106 ? -7.139 1.201 3.077 1.00 57.94 106 ASN A CA 1
ATOM 863 C C . ASN A 1 106 ? -6.510 1.967 4.254 1.00 57.94 106 ASN A C 1
ATOM 865 O O . ASN A 1 106 ? -6.865 1.695 5.396 1.00 57.94 106 ASN A O 1
ATOM 869 N N . ALA A 1 107 ? -5.707 3.001 3.985 1.00 57.22 107 ALA A N 1
ATOM 870 C CA . ALA A 1 107 ? -4.946 3.790 4.966 1.00 57.22 107 ALA A CA 1
ATOM 871 C C . ALA A 1 107 ? -5.760 4.520 6.062 1.00 57.22 107 ALA A C 1
ATOM 873 O O . ALA A 1 107 ? -5.190 5.180 6.921 1.00 57.22 107 ALA A O 1
ATOM 874 N N . LYS A 1 108 ? -7.100 4.480 6.037 1.00 56.62 108 LYS A N 1
ATOM 875 C CA . LYS A 1 108 ? -7.950 5.155 7.046 1.00 56.62 108 LYS A CA 1
ATOM 876 C C . LYS A 1 108 ? -9.010 4.273 7.685 1.00 56.62 108 LYS A C 1
ATOM 878 O O . LYS A 1 108 ? -9.801 4.752 8.496 1.00 56.62 108 LYS A O 1
ATOM 883 N N . ARG A 1 109 ? -9.076 2.998 7.313 1.00 58.16 109 ARG A N 1
ATOM 884 C CA . ARG A 1 109 ? -10.041 2.067 7.892 1.00 58.16 109 ARG A CA 1
ATOM 885 C C . ARG A 1 109 ? -9.276 1.044 8.706 1.00 58.16 109 ARG A C 1
ATOM 887 O O . ARG A 1 109 ? -9.135 -0.094 8.278 1.00 58.16 109 ARG A O 1
ATOM 894 N N . GLY A 1 110 ? -8.812 1.467 9.886 1.00 70.50 110 GLY A N 1
ATOM 895 C CA . GLY A 1 110 ? -8.405 0.519 10.920 1.00 70.50 110 GLY A CA 1
ATOM 896 C C . GLY A 1 110 ? -9.486 -0.553 11.040 1.00 70.50 110 GLY A C 1
ATOM 897 O O . GLY A 1 110 ? -10.684 -0.241 10.983 1.00 70.50 110 GLY A O 1
ATOM 898 N N . LEU A 1 111 ? -9.070 -1.818 11.074 1.00 79.94 111 LEU A N 1
ATOM 899 C CA . LEU A 1 111 ? -9.988 -2.942 10.967 1.00 79.94 111 LEU A CA 1
ATOM 900 C C . LEU A 1 111 ? -10.959 -2.875 12.149 1.00 79.94 111 LEU A C 1
ATOM 902 O O . LEU A 1 111 ? -10.546 -3.011 13.297 1.00 79.94 111 LEU A O 1
ATOM 906 N N . ARG A 1 112 ? -12.244 -2.612 11.899 1.00 90.31 112 ARG A N 1
ATOM 907 C CA . ARG A 1 112 ? -13.250 -2.593 12.965 1.00 90.31 112 ARG A CA 1
ATOM 908 C C . ARG A 1 112 ? -13.811 -3.997 13.146 1.00 90.31 112 ARG A C 1
ATOM 910 O O . ARG A 1 112 ? -14.164 -4.643 12.160 1.00 90.31 112 ARG A O 1
ATOM 917 N N . ARG A 1 113 ? -13.905 -4.466 14.388 1.00 94.81 113 ARG A N 1
ATOM 918 C CA . ARG A 1 113 ? -14.544 -5.743 14.732 1.00 94.81 113 ARG A CA 1
ATOM 919 C C . ARG A 1 113 ? -15.603 -5.533 15.800 1.00 94.81 113 ARG A C 1
ATOM 921 O O . ARG A 1 113 ? -15.434 -4.705 16.689 1.00 94.81 113 ARG A O 1
ATOM 928 N N . TRP A 1 114 ? -16.683 -6.291 15.683 1.00 97.31 114 TRP A N 1
ATOM 929 C CA . TRP A 1 114 ? -17.695 -6.415 16.723 1.00 97.31 114 TRP A CA 1
ATOM 930 C C . TRP A 1 114 ? -17.152 -7.331 17.811 1.00 97.31 114 TRP A C 1
ATOM 932 O O . TRP A 1 114 ? -16.777 -8.460 17.505 1.00 97.31 114 TRP A O 1
ATOM 942 N N . LEU A 1 115 ? -17.076 -6.831 19.041 1.00 97.31 115 LEU A N 1
ATOM 943 C CA . LEU A 1 115 ? -16.553 -7.561 20.191 1.00 97.31 115 LEU A CA 1
ATOM 944 C C . LEU A 1 115 ? -17.545 -7.545 21.334 1.00 97.31 115 LEU A C 1
ATOM 946 O O . LEU A 1 115 ? -18.174 -6.525 21.601 1.00 97.31 115 LEU A O 1
ATOM 950 N N . THR A 1 116 ? -17.626 -8.654 22.045 1.00 98.00 116 THR A N 1
ATOM 951 C CA . THR A 1 116 ? -18.318 -8.714 23.330 1.00 98.00 116 THR A CA 1
ATOM 952 C C . THR A 1 116 ? -17.520 -7.984 24.410 1.00 98.00 116 THR A C 1
ATOM 954 O O . THR A 1 116 ? -16.301 -7.808 24.303 1.00 98.00 116 THR A O 1
ATOM 957 N N . LYS A 1 117 ? -18.191 -7.593 25.499 1.00 97.62 117 LYS A N 1
ATOM 958 C CA . LYS A 1 117 ? -17.529 -6.965 26.650 1.00 97.62 117 LYS A CA 1
ATOM 959 C C . LYS A 1 117 ? -16.389 -7.835 27.198 1.00 97.62 117 LYS A C 1
ATOM 961 O O . LYS A 1 117 ? -15.300 -7.321 27.421 1.00 97.62 117 LYS A O 1
ATOM 966 N N . ALA A 1 118 ? -16.590 -9.149 27.309 1.00 97.69 118 ALA A N 1
ATOM 967 C CA . ALA A 1 118 ? -15.560 -10.084 27.769 1.00 97.69 118 ALA A CA 1
ATOM 968 C C . ALA A 1 118 ? -14.304 -10.089 26.871 1.00 97.69 118 ALA A C 1
ATOM 970 O O . ALA A 1 118 ? -13.180 -10.097 27.371 1.00 97.69 118 ALA A O 1
ATOM 971 N N . GLU A 1 119 ? -14.473 -10.033 25.545 1.00 96.94 119 GLU A N 1
ATOM 972 C CA . GLU A 1 119 ? -13.351 -9.938 24.599 1.00 96.94 119 GLU A CA 1
ATOM 973 C C . GLU A 1 119 ? -12.625 -8.591 24.701 1.00 96.94 119 GLU A C 1
ATOM 975 O O . GLU A 1 119 ? -11.397 -8.538 24.591 1.00 96.94 119 GLU A O 1
ATOM 980 N N . MET A 1 120 ? -13.363 -7.501 24.943 1.00 97.25 120 MET A N 1
ATOM 981 C CA . MET A 1 120 ? -12.766 -6.190 25.203 1.00 97.25 120 MET A CA 1
ATOM 982 C C . MET A 1 120 ? -11.943 -6.194 26.497 1.00 97.25 120 MET A C 1
ATOM 984 O O . MET A 1 120 ? -10.808 -5.715 26.505 1.00 97.25 120 MET A O 1
ATOM 988 N N . GLU A 1 121 ? -12.481 -6.765 27.575 1.00 97.50 121 GLU A N 1
ATOM 989 C CA . GLU A 1 121 ? -11.797 -6.878 28.868 1.00 97.50 121 GLU A CA 1
ATOM 990 C C . GLU A 1 121 ? -10.525 -7.725 28.761 1.00 97.50 121 GLU A C 1
ATOM 992 O O . GLU A 1 121 ? -9.486 -7.336 29.293 1.00 97.50 121 GLU A O 1
ATOM 997 N N . ALA A 1 122 ? -10.568 -8.836 28.020 1.00 97.06 122 ALA A N 1
ATOM 998 C CA . ALA A 1 122 ? -9.403 -9.686 27.791 1.00 97.06 122 ALA A CA 1
ATOM 999 C C . ALA A 1 122 ? -8.269 -8.956 27.051 1.00 97.06 122 ALA A C 1
ATOM 1001 O O . ALA A 1 122 ? -7.095 -9.258 27.269 1.00 97.06 122 ALA A O 1
ATOM 1002 N N . ARG A 1 123 ? -8.607 -8.004 26.172 1.00 94.81 123 ARG A N 1
ATOM 1003 C CA . ARG A 1 123 ? -7.627 -7.323 25.320 1.00 94.81 123 ARG A CA 1
ATOM 1004 C C . ARG A 1 123 ? -7.071 -6.034 25.917 1.00 94.81 123 ARG A C 1
ATOM 1006 O O . ARG A 1 123 ? -5.865 -5.816 25.849 1.00 94.81 123 ARG A O 1
ATOM 1013 N N . TRP A 1 124 ? -7.934 -5.177 26.454 1.00 95.56 124 TRP A N 1
ATOM 1014 C CA . TRP A 1 124 ? -7.543 -3.859 26.969 1.00 95.56 124 TRP A CA 1
ATOM 1015 C C . TRP A 1 124 ? -7.591 -3.768 28.497 1.00 95.56 124 TRP A C 1
ATOM 1017 O O . TRP A 1 124 ? -7.101 -2.796 29.060 1.00 95.56 124 TRP A O 1
ATOM 1027 N N . GLY A 1 125 ? -8.139 -4.772 29.181 1.00 97.56 125 GLY A N 1
ATOM 1028 C CA . GLY A 1 125 ? -8.362 -4.753 30.623 1.00 97.56 125 GLY A CA 1
ATOM 1029 C C . GLY A 1 125 ? -9.747 -4.226 31.001 1.00 97.56 125 GLY A C 1
ATOM 1030 O O . GLY A 1 125 ? -10.387 -3.480 30.256 1.00 97.56 125 GLY A O 1
ATOM 1031 N N . ALA A 1 126 ? -10.210 -4.620 32.189 1.00 97.94 126 ALA A N 1
ATOM 1032 C CA . ALA A 1 126 ? -11.570 -4.357 32.657 1.00 97.94 126 ALA A CA 1
ATOM 1033 C C . ALA A 1 126 ? -11.909 -2.864 32.772 1.00 97.94 126 ALA A C 1
ATOM 1035 O O . ALA A 1 126 ? -12.994 -2.436 32.381 1.00 97.94 126 ALA A O 1
ATOM 1036 N N . GLU A 1 127 ? -10.972 -2.057 33.271 1.00 97.94 127 GLU A N 1
ATOM 1037 C CA . GLU A 1 127 ? -11.179 -0.618 33.462 1.00 97.94 127 GLU A CA 1
ATOM 1038 C C . GLU A 1 127 ? -11.348 0.116 32.127 1.00 97.94 127 GLU A C 1
ATOM 1040 O O . GLU A 1 127 ? -12.279 0.906 31.964 1.00 97.94 127 GLU A O 1
ATOM 1045 N N . ILE A 1 128 ? -10.493 -0.195 31.145 1.00 97.19 128 ILE A N 1
ATOM 1046 C CA . ILE A 1 128 ? -10.535 0.430 29.818 1.00 97.19 128 ILE A CA 1
ATOM 1047 C C . ILE A 1 128 ? -11.781 -0.026 29.058 1.00 97.19 128 ILE A C 1
ATOM 1049 O O . ILE A 1 128 ? -12.489 0.807 28.495 1.00 97.19 128 ILE A O 1
ATOM 1053 N N . ALA A 1 129 ? -12.095 -1.324 29.081 1.00 97.38 129 ALA A N 1
ATOM 1054 C CA . ALA A 1 129 ? -13.297 -1.848 28.439 1.00 97.38 129 ALA A CA 1
ATOM 1055 C C . ALA A 1 129 ? -14.570 -1.203 29.007 1.00 97.38 129 ALA A C 1
ATOM 1057 O O . ALA A 1 129 ? -15.440 -0.792 28.240 1.00 97.38 129 ALA A O 1
ATOM 1058 N N . LYS A 1 130 ? -14.651 -1.035 30.334 1.00 97.81 130 LYS A N 1
ATOM 1059 C CA . LYS A 1 130 ? -15.772 -0.353 30.988 1.00 97.81 130 LYS A CA 1
ATOM 1060 C C . LYS A 1 130 ? -15.908 1.100 30.525 1.00 97.81 130 LYS A C 1
ATOM 1062 O O . LYS A 1 130 ? -17.003 1.496 30.141 1.00 97.81 130 LYS A O 1
ATOM 1067 N N . ALA A 1 131 ? -14.814 1.862 30.502 1.00 97.94 131 ALA A N 1
ATOM 1068 C CA . ALA A 1 131 ? -14.831 3.251 30.040 1.00 97.94 131 ALA A CA 1
ATOM 1069 C C . ALA A 1 131 ? -15.236 3.374 28.557 1.00 97.94 131 ALA A C 1
ATOM 1071 O O . ALA A 1 131 ? -15.970 4.289 28.184 1.00 97.94 131 ALA A O 1
ATOM 1072 N N . MET A 1 132 ? -14.798 2.439 27.703 1.00 97.25 132 MET A N 1
ATOM 1073 C CA . MET A 1 132 ? -15.187 2.399 26.288 1.00 97.25 132 MET A CA 1
ATOM 1074 C C . MET A 1 132 ? -16.682 2.131 26.103 1.00 97.25 132 MET A C 1
ATOM 1076 O O . MET A 1 132 ? -17.307 2.774 25.263 1.00 97.25 132 MET A O 1
ATOM 1080 N N . VAL A 1 133 ? -17.245 1.191 26.868 1.00 97.75 133 VAL A N 1
ATOM 1081 C CA . VAL A 1 133 ? -18.680 0.878 26.839 1.00 97.75 133 VAL A CA 1
ATOM 1082 C C . VAL A 1 133 ? -19.495 2.085 27.307 1.00 97.75 133 VAL A C 1
ATOM 1084 O O . VAL A 1 133 ? -20.350 2.555 26.564 1.00 97.75 133 VAL A O 1
ATOM 1087 N N . GLU A 1 134 ? -19.142 2.679 28.449 1.00 98.06 134 GLU A N 1
ATOM 1088 C CA . GLU A 1 134 ? -19.812 3.869 28.997 1.00 98.06 134 GLU A CA 1
ATOM 1089 C C . GLU A 1 134 ? -19.779 5.060 28.022 1.00 98.06 134 GLU A C 1
ATOM 1091 O O . GLU A 1 134 ? -20.773 5.761 27.833 1.00 98.06 134 GLU A O 1
ATOM 1096 N N . THR A 1 135 ? -18.660 5.258 27.321 1.00 97.81 135 THR A N 1
ATOM 1097 C CA . THR A 1 135 ? -18.527 6.310 26.296 1.00 97.81 135 THR A CA 1
ATOM 1098 C C . THR A 1 135 ? -19.440 6.074 25.086 1.00 97.81 135 THR A C 1
ATOM 1100 O O . THR A 1 135 ? -19.867 7.032 24.446 1.00 97.81 135 THR A O 1
ATOM 1103 N N . LYS A 1 136 ? -19.725 4.815 24.736 1.00 97.69 136 LYS A N 1
ATOM 1104 C CA . LYS A 1 136 ? -20.617 4.470 23.617 1.00 97.69 136 LYS A CA 1
ATOM 1105 C C . LYS A 1 136 ? -22.086 4.505 24.010 1.00 97.69 136 LYS A C 1
ATOM 1107 O O . LYS A 1 136 ? -22.910 4.873 23.187 1.00 97.69 136 LYS A O 1
ATOM 1112 N N . GLU A 1 137 ? -22.404 4.125 25.242 1.00 97.50 137 GLU A N 1
ATOM 1113 C CA . GLU A 1 137 ? -23.770 4.141 25.772 1.00 97.50 137 GLU A CA 1
ATOM 1114 C C . GLU A 1 137 ? -24.253 5.561 26.090 1.00 97.50 137 GLU A C 1
ATOM 1116 O O . GLU A 1 137 ? -25.434 5.857 25.940 1.00 97.50 137 GLU A O 1
ATOM 1121 N N . SER A 1 138 ? -23.346 6.453 26.499 1.00 98.12 138 SER A N 1
ATOM 1122 C CA . SER A 1 138 ? -23.672 7.855 26.799 1.00 98.12 138 SER A CA 1
ATOM 1123 C C . SER A 1 138 ? -23.958 8.718 25.563 1.00 98.12 138 SER A C 1
ATOM 1125 O O . SER A 1 138 ? -24.532 9.797 25.700 1.00 98.12 138 SER A O 1
ATOM 1127 N N . ASP A 1 139 ? -23.570 8.266 24.370 1.00 97.88 139 ASP A N 1
ATOM 1128 C CA . ASP A 1 139 ? -23.688 9.000 23.108 1.00 97.88 139 ASP A CA 1
ATOM 1129 C C . ASP A 1 139 ? -24.688 8.289 22.181 1.00 97.88 139 ASP A C 1
ATOM 1131 O O . ASP A 1 139 ? -24.377 7.244 21.608 1.00 97.88 139 ASP A O 1
ATOM 1135 N N . GLU A 1 140 ? -25.897 8.843 22.031 1.00 97.75 140 GLU A N 1
ATOM 1136 C CA . GLU A 1 140 ? -27.001 8.202 21.297 1.00 97.75 140 GLU A CA 1
ATOM 1137 C C . GLU A 1 140 ? -26.647 7.878 19.832 1.00 97.75 140 GLU A C 1
ATOM 1139 O O . GLU A 1 140 ? -27.040 6.829 19.315 1.00 97.75 140 GLU A O 1
ATOM 1144 N N . GLU A 1 141 ? -25.866 8.732 19.158 1.00 96.56 141 GLU A N 1
ATOM 1145 C CA . GLU A 1 141 ? -25.460 8.502 17.763 1.00 96.56 141 GLU A CA 1
ATOM 1146 C C . GLU A 1 141 ? -24.491 7.316 17.644 1.00 96.56 141 GLU A C 1
ATOM 1148 O O . GLU A 1 141 ? -24.576 6.501 16.712 1.00 96.56 141 GLU A O 1
ATOM 1153 N N . LYS A 1 142 ? -23.578 7.175 18.612 1.00 95.94 142 LYS A N 1
ATOM 1154 C CA . LYS A 1 142 ? -22.670 6.023 18.684 1.00 95.94 142 LYS A CA 1
ATOM 1155 C C . LYS A 1 142 ? -23.390 4.771 19.135 1.00 95.94 142 LYS A C 1
ATOM 1157 O O . LYS A 1 142 ? -23.107 3.708 18.594 1.00 95.94 142 LYS A O 1
ATOM 1162 N N . ALA A 1 143 ? -24.344 4.877 20.051 1.00 97.50 143 ALA A N 1
ATOM 1163 C CA . ALA A 1 143 ? -25.140 3.738 20.479 1.00 97.50 143 ALA A CA 1
ATOM 1164 C C . ALA A 1 143 ? -25.851 3.081 19.283 1.00 97.50 143 ALA A C 1
ATOM 1166 O O . ALA A 1 143 ? -25.787 1.866 19.122 1.00 97.50 143 ALA A O 1
ATOM 1167 N N . MET A 1 144 ? -26.428 3.875 18.373 1.00 97.44 144 MET A N 1
ATOM 1168 C CA . MET A 1 144 ? -27.096 3.343 17.176 1.00 97.44 144 MET A CA 1
ATOM 1169 C C . MET A 1 144 ? -26.143 2.712 16.149 1.00 97.44 144 MET A C 1
ATOM 1171 O O . MET A 1 144 ? -26.550 1.824 15.400 1.00 97.44 144 MET A O 1
ATOM 1175 N N . THR A 1 145 ? -24.894 3.178 16.061 1.00 96.88 145 THR A N 1
ATOM 1176 C CA . THR A 1 145 ? -23.952 2.763 15.003 1.00 96.88 145 THR A CA 1
ATOM 1177 C C . THR A 1 145 ? -22.890 1.764 15.464 1.00 96.88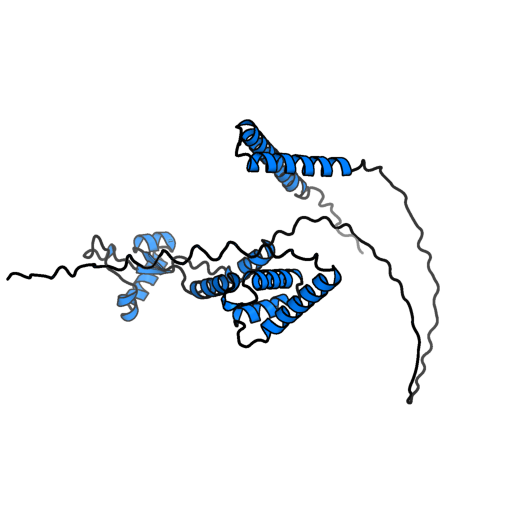 145 THR A C 1
ATOM 1179 O O . THR A 1 145 ? -22.370 0.998 14.649 1.00 96.88 145 THR A O 1
ATOM 1182 N N . GLU A 1 146 ? -22.567 1.745 16.756 1.00 97.75 146 GLU A N 1
ATOM 1183 C CA . GLU A 1 146 ? -21.449 1.004 17.343 1.00 97.75 146 GLU A CA 1
ATOM 1184 C C . GLU A 1 146 ? -21.864 -0.005 18.417 1.00 97.75 146 GLU A C 1
ATOM 1186 O O . GLU A 1 146 ? -20.990 -0.730 18.900 1.00 97.75 146 GLU A O 1
ATOM 1191 N N . ILE A 1 147 ? -23.150 -0.084 18.778 1.00 98.25 147 ILE A N 1
ATOM 1192 C CA . ILE A 1 147 ? -23.692 -1.091 19.699 1.00 98.25 147 ILE A CA 1
ATOM 1193 C C . ILE A 1 147 ? -24.727 -1.933 18.955 1.00 98.25 147 ILE A C 1
ATOM 1195 O O . ILE A 1 147 ? -25.584 -1.419 18.237 1.00 98.25 147 ILE A O 1
ATOM 1199 N N . ARG A 1 148 ? -24.638 -3.256 19.101 1.00 98.06 148 ARG A N 1
ATOM 1200 C CA . ARG A 1 148 ? -25.558 -4.205 18.470 1.00 98.06 148 ARG A CA 1
ATOM 1201 C C . ARG A 1 148 ? -25.874 -5.371 19.419 1.00 98.06 148 ARG A C 1
ATOM 1203 O O . ARG A 1 148 ? -24.961 -5.879 20.072 1.00 98.06 148 ARG A O 1
ATOM 1210 N N . PRO A 1 149 ? -27.126 -5.870 19.452 1.00 98.12 149 PRO A N 1
ATOM 1211 C CA . PRO A 1 149 ? -27.453 -7.108 20.159 1.00 98.12 149 PRO A CA 1
ATOM 1212 C C . PRO A 1 149 ? -26.786 -8.337 19.520 1.00 98.12 149 PRO A C 1
ATOM 1214 O O . PRO A 1 149 ? -26.652 -8.429 18.293 1.00 98.12 149 PRO A O 1
ATOM 1217 N N . HIS A 1 150 ? -26.398 -9.306 20.353 1.00 97.31 150 HIS A N 1
ATOM 1218 C CA . HIS A 1 150 ? -25.800 -10.560 19.893 1.00 97.31 150 HIS A CA 1
ATOM 1219 C C . HIS A 1 150 ? -26.757 -11.318 18.954 1.00 97.31 150 HIS A C 1
ATOM 1221 O O . HIS A 1 150 ? -27.938 -11.433 19.281 1.00 97.31 150 HIS A O 1
ATOM 1227 N N . PRO A 1 151 ? -26.288 -11.890 17.826 1.00 97.06 151 PRO A N 1
ATOM 1228 C CA . PRO A 1 151 ? -27.165 -12.596 16.885 1.00 97.06 151 PRO A CA 1
ATOM 1229 C C . PRO A 1 151 ? -27.874 -13.816 17.496 1.00 97.06 151 PRO A C 1
ATOM 1231 O O . PRO A 1 151 ? -29.030 -14.058 17.178 1.00 97.06 151 PRO A O 1
ATOM 1234 N N . GLU A 1 152 ? -27.197 -14.556 18.378 1.00 97.12 152 GLU A N 1
ATOM 1235 C CA . GLU A 1 152 ? -27.749 -15.776 18.999 1.00 97.12 152 GLU A CA 1
ATOM 1236 C C . GLU A 1 152 ? -28.595 -15.506 20.256 1.00 97.12 152 GLU A C 1
ATOM 1238 O O . GLU A 1 152 ? -29.427 -16.324 20.630 1.00 97.12 152 GLU A O 1
ATOM 1243 N N . LEU A 1 153 ? -28.355 -14.389 20.954 1.00 96.50 153 LEU A N 1
ATOM 1244 C CA . LEU A 1 153 ? -28.937 -14.100 22.273 1.00 96.50 153 LEU A CA 1
ATOM 1245 C C . LEU A 1 153 ? -29.204 -12.589 22.414 1.00 96.50 153 LEU A C 1
ATOM 1247 O O . LEU A 1 153 ? -28.472 -11.907 23.133 1.00 96.50 153 LEU A O 1
ATOM 1251 N N . PRO A 1 154 ? -30.215 -12.043 21.715 1.00 96.62 154 PRO A N 1
ATOM 1252 C CA . PRO A 1 154 ? -30.470 -10.602 21.686 1.00 96.62 154 PRO A CA 1
ATOM 1253 C C . PRO A 1 154 ? -30.974 -10.040 23.023 1.00 96.62 154 PRO A C 1
ATOM 1255 O O . PRO A 1 154 ? -30.730 -8.872 23.307 1.00 96.62 154 PRO A O 1
ATOM 1258 N N . ASP A 1 155 ? -31.622 -10.868 23.849 1.00 97.56 155 ASP A N 1
ATOM 1259 C CA . ASP A 1 155 ? -32.214 -10.454 25.133 1.00 97.56 155 ASP A CA 1
ATOM 1260 C C . ASP A 1 155 ? -31.177 -10.292 26.258 1.00 97.56 155 ASP A C 1
ATOM 1262 O O . ASP A 1 155 ? -31.485 -9.787 27.336 1.00 97.56 155 ASP A O 1
ATOM 1266 N N . ARG A 1 156 ? -29.940 -10.751 26.037 1.00 96.62 156 ARG A N 1
ATOM 1267 C CA . ARG A 1 156 ? -28.864 -10.720 27.030 1.00 96.62 156 ARG A CA 1
ATOM 1268 C C . ARG A 1 156 ? -27.964 -9.507 26.824 1.00 96.62 156 ARG A C 1
ATOM 1270 O O . ARG A 1 156 ? -27.126 -9.494 25.923 1.00 96.62 156 ARG A O 1
ATOM 1277 N N . GLU A 1 157 ? -28.103 -8.516 27.703 1.00 94.19 157 GLU A N 1
ATOM 1278 C CA . GLU A 1 157 ? -27.290 -7.288 27.701 1.00 94.19 157 GLU A CA 1
ATOM 1279 C C . GLU A 1 157 ? -25.787 -7.576 27.848 1.00 94.19 157 GLU A C 1
ATOM 1281 O O . GLU A 1 157 ? -24.955 -6.918 27.230 1.00 94.19 157 GLU A O 1
ATOM 1286 N N . ASP A 1 158 ? -25.416 -8.623 28.588 1.00 94.12 158 ASP A N 1
ATOM 1287 C CA . ASP A 1 158 ? -24.020 -9.016 28.793 1.00 94.12 158 ASP A CA 1
ATOM 1288 C C . ASP A 1 158 ? -23.334 -9.564 27.528 1.00 94.12 158 ASP A C 1
ATOM 1290 O O . ASP A 1 158 ? -22.105 -9.567 27.443 1.00 94.12 158 ASP A O 1
ATOM 1294 N N . MET A 1 159 ? -24.120 -9.983 26.532 1.00 96.62 159 MET A N 1
ATOM 1295 C CA . MET A 1 159 ? -23.641 -10.491 25.242 1.00 96.62 159 MET A CA 1
ATOM 1296 C C . MET A 1 159 ? -23.651 -9.422 24.140 1.00 96.62 159 MET A C 1
ATOM 1298 O O . MET A 1 159 ? -23.333 -9.731 22.989 1.00 96.62 159 MET A O 1
ATOM 1302 N N . GLN A 1 160 ? -23.993 -8.168 24.456 1.00 97.75 160 GLN A N 1
ATOM 1303 C CA . GLN A 1 160 ? -23.958 -7.082 23.479 1.00 97.75 160 GLN A CA 1
ATOM 1304 C C . GLN A 1 160 ? -22.580 -6.943 22.826 1.00 97.75 160 GLN A C 1
ATOM 1306 O O . GLN A 1 160 ? -21.527 -7.115 23.449 1.00 97.75 160 GLN A O 1
ATOM 1311 N N . GLN A 1 161 ? -22.609 -6.644 21.530 1.00 98.19 161 GLN A N 1
ATOM 1312 C CA . GLN A 1 161 ? -21.425 -6.470 20.712 1.00 98.19 161 GLN A CA 1
ATOM 1313 C C . GLN A 1 161 ? -21.165 -4.984 20.478 1.00 98.19 161 GLN A C 1
ATOM 1315 O O . GLN A 1 161 ? -22.058 -4.228 20.098 1.00 98.19 161 GLN A O 1
ATOM 1320 N N . PHE A 1 162 ? -19.906 -4.590 20.632 1.00 98.12 162 PHE A N 1
ATOM 1321 C CA . PHE A 1 162 ? -19.422 -3.230 20.472 1.00 98.12 162 PHE A CA 1
ATOM 1322 C C . PHE A 1 162 ? -18.437 -3.169 19.303 1.00 98.12 162 PHE A C 1
ATOM 1324 O O . PHE A 1 162 ? -17.501 -3.966 19.217 1.00 98.12 162 PHE A O 1
ATOM 1331 N N . LEU A 1 163 ? -18.620 -2.212 18.393 1.00 96.81 163 LEU A N 1
ATOM 1332 C CA . LEU A 1 163 ? -17.741 -2.032 17.239 1.00 96.81 163 LEU A CA 1
ATOM 1333 C C . LEU A 1 163 ? -16.440 -1.341 17.659 1.00 96.81 163 LEU A C 1
ATOM 1335 O O . LEU A 1 163 ? -16.413 -0.132 17.875 1.00 96.81 163 LEU A O 1
ATOM 1339 N N . CYS A 1 164 ? -15.352 -2.086 17.795 1.00 95.00 164 CYS A N 1
ATOM 1340 C CA . CYS A 1 164 ? -14.068 -1.568 18.264 1.00 95.00 164 CYS A CA 1
ATOM 1341 C C . CYS A 1 164 ? -13.029 -1.558 17.139 1.00 95.00 164 CYS A C 1
ATOM 1343 O O . CYS A 1 164 ? -13.056 -2.402 16.240 1.00 95.00 164 CYS A O 1
ATOM 1345 N N . LEU A 1 165 ? -12.097 -0.604 17.191 1.00 91.12 165 LEU A N 1
ATOM 1346 C CA . LEU A 1 165 ? -10.920 -0.607 16.323 1.00 91.12 165 LEU A CA 1
ATOM 1347 C C . LEU A 1 165 ? -9.994 -1.741 16.797 1.00 91.12 165 LEU A C 1
ATOM 1349 O O . LEU A 1 165 ? -9.490 -1.707 17.916 1.00 91.12 165 LEU A O 1
ATOM 1353 N N . TRP A 1 166 ? -9.853 -2.787 15.985 1.00 84.38 166 TRP A N 1
ATOM 1354 C CA . TRP A 1 166 ? -9.153 -4.025 16.342 1.00 84.38 166 TRP A CA 1
ATOM 1355 C C . TRP A 1 166 ? -7.645 -3.938 16.121 1.00 84.38 166 TRP A C 1
ATOM 1357 O O . TRP A 1 166 ? -6.898 -4.558 16.873 1.00 84.38 166 TRP A O 1
ATOM 1367 N N . ASP A 1 167 ? -7.207 -3.169 15.125 1.00 77.38 167 ASP A N 1
ATOM 1368 C CA . ASP A 1 167 ? -5.802 -2.818 14.934 1.00 77.38 167 ASP A CA 1
ATOM 1369 C C . ASP A 1 167 ? -5.644 -1.309 15.006 1.00 77.38 167 ASP A C 1
ATOM 1371 O O . ASP A 1 167 ? -6.123 -0.566 14.148 1.00 77.38 167 ASP A O 1
ATOM 1375 N N . SER A 1 168 ? -4.986 -0.878 16.078 1.00 59.97 168 SER A N 1
ATOM 1376 C CA . SER A 1 168 ? -4.383 0.443 16.195 1.00 59.97 168 SER A CA 1
ATOM 1377 C C . SER A 1 168 ? -2.889 0.391 15.883 1.00 59.97 168 SER A C 1
ATOM 1379 O O . SER A 1 168 ? -2.187 1.335 16.240 1.00 59.97 168 SER A O 1
ATOM 1381 N N . SER A 1 169 ? -2.375 -0.697 15.286 1.00 57.22 169 SER A N 1
ATOM 1382 C CA . SER A 1 169 ? -1.046 -0.679 14.671 1.00 57.22 169 SER A CA 1
ATOM 1383 C C . SER A 1 169 ? -1.135 0.197 13.425 1.00 57.22 169 SER A C 1
ATOM 1385 O O . SER A 1 169 ? -1.211 -0.259 12.290 1.00 57.22 169 SER A O 1
ATOM 1387 N N . GLU A 1 170 ? -1.201 1.496 13.677 1.00 53.06 170 GLU A N 1
ATOM 1388 C CA . GLU A 1 170 ? -0.844 2.558 12.758 1.00 53.06 170 GLU A CA 1
ATOM 1389 C C . GLU A 1 170 ? 0.682 2.471 12.587 1.00 53.06 170 GLU A C 1
ATOM 1391 O O . GLU A 1 170 ? 1.433 3.336 13.021 1.00 53.06 170 GLU A O 1
ATOM 1396 N N . GLU A 1 171 ? 1.172 1.344 12.067 1.00 48.81 171 GLU A N 1
ATOM 1397 C CA . GLU A 1 171 ? 2.486 1.343 11.452 1.00 48.81 171 GLU A CA 1
ATOM 1398 C C . GLU A 1 171 ? 2.289 2.077 10.126 1.00 48.81 171 GLU A C 1
ATOM 1400 O O . GLU A 1 171 ? 1.351 1.793 9.377 1.00 48.81 171 GLU A O 1
ATOM 1405 N N . ASP A 1 172 ? 3.127 3.082 9.868 1.00 49.72 172 ASP A N 1
ATOM 1406 C CA . ASP A 1 172 ? 3.253 3.796 8.595 1.00 49.72 172 ASP A CA 1
ATOM 1407 C C . ASP A 1 172 ? 3.741 2.833 7.478 1.00 49.72 172 ASP A C 1
ATOM 1409 O O . ASP A 1 172 ? 4.679 3.122 6.730 1.00 49.72 172 ASP A O 1
ATOM 1413 N N . GLU A 1 173 ? 3.102 1.665 7.345 1.00 52.62 173 GLU A N 1
ATOM 1414 C CA . GLU A 1 173 ? 3.387 0.614 6.370 1.00 52.62 173 GLU A CA 1
ATOM 1415 C C . GLU A 1 173 ? 3.324 1.181 4.950 1.00 52.62 173 GLU A C 1
ATOM 1417 O O . GLU A 1 173 ? 4.058 0.756 4.066 1.00 52.62 173 GLU A O 1
ATOM 1422 N N . ASP A 1 174 ? 2.526 2.223 4.713 1.00 54.50 174 ASP A N 1
ATOM 1423 C CA . ASP A 1 174 ? 2.432 2.856 3.401 1.00 54.50 174 ASP A CA 1
ATOM 1424 C C . ASP A 1 174 ? 3.748 3.501 2.935 1.00 54.50 174 ASP A C 1
ATOM 1426 O O . ASP A 1 174 ? 3.991 3.575 1.724 1.00 54.50 174 ASP A O 1
ATOM 1430 N N . LEU A 1 175 ? 4.596 3.983 3.854 1.00 56.06 175 LEU A N 1
ATOM 1431 C CA . LEU A 1 175 ? 5.888 4.575 3.498 1.00 56.06 175 LEU A CA 1
ATOM 1432 C C . LEU A 1 175 ? 6.987 3.509 3.428 1.00 56.06 175 LEU A C 1
ATOM 1434 O O . LEU A 1 175 ? 7.756 3.496 2.464 1.00 56.06 175 LEU A O 1
ATOM 1438 N N . GLU A 1 176 ? 7.021 2.612 4.414 1.00 58.84 176 GLU A N 1
ATOM 1439 C CA . GLU A 1 176 ? 8.041 1.567 4.544 1.00 58.84 176 GLU A CA 1
ATOM 1440 C C . GLU A 1 176 ? 7.847 0.463 3.489 1.00 58.84 176 GLU A C 1
ATOM 1442 O O . GLU A 1 176 ? 8.796 0.015 2.853 1.00 58.84 176 GLU A O 1
ATOM 1447 N N . GLU A 1 177 ? 6.606 0.107 3.151 1.00 59.19 177 GLU A N 1
ATOM 1448 C CA . GLU A 1 177 ? 6.323 -0.896 2.125 1.00 59.19 177 GLU A CA 1
ATOM 1449 C C . GLU A 1 177 ? 6.489 -0.334 0.701 1.00 59.19 177 GLU A C 1
ATOM 1451 O O . GLU A 1 177 ? 6.783 -1.068 -0.244 1.00 59.19 177 GLU A O 1
ATOM 1456 N N . LEU A 1 178 ? 6.332 0.980 0.500 1.00 61.19 178 LEU A N 1
ATOM 1457 C CA . LEU A 1 178 ? 6.695 1.604 -0.774 1.00 61.19 178 LEU A CA 1
ATOM 1458 C C . LEU A 1 178 ? 8.216 1.575 -0.978 1.00 61.19 178 LEU A C 1
ATOM 1460 O O . LEU A 1 178 ? 8.676 1.393 -2.107 1.00 61.19 178 LEU A O 1
ATOM 1464 N N . GLU A 1 179 ? 8.985 1.713 0.102 1.00 65.50 179 GLU A N 1
ATOM 1465 C CA . GLU A 1 179 ? 10.423 1.456 0.104 1.00 65.50 179 GLU A CA 1
ATOM 1466 C C . GLU A 1 179 ? 10.710 -0.025 -0.191 1.00 65.50 179 GLU A C 1
ATOM 1468 O O . GLU A 1 179 ? 11.463 -0.296 -1.127 1.00 65.50 179 GLU A O 1
ATOM 1473 N N . CYS A 1 180 ? 9.975 -0.968 0.413 1.00 61.97 180 CYS A N 1
ATOM 1474 C CA . CYS A 1 180 ? 10.052 -2.396 0.074 1.00 61.97 180 CYS A CA 1
ATOM 1475 C C . CYS A 1 180 ? 9.730 -2.699 -1.399 1.00 61.97 180 CYS A C 1
ATOM 1477 O O . CYS A 1 180 ? 10.358 -3.571 -1.985 1.00 61.97 180 CYS A O 1
ATOM 1479 N N . VAL A 1 181 ? 8.794 -1.996 -2.054 1.00 67.31 181 VAL A N 1
ATOM 1480 C CA . VAL A 1 181 ? 8.527 -2.187 -3.499 1.00 67.31 181 VAL A CA 1
ATOM 1481 C C . VAL A 1 181 ? 9.721 -1.749 -4.355 1.00 67.31 181 VAL A C 1
ATOM 1483 O O . VAL A 1 181 ? 9.944 -2.318 -5.426 1.00 67.31 181 VAL A O 1
ATOM 1486 N N . PHE A 1 182 ? 10.498 -0.762 -3.902 1.00 65.12 182 PHE A N 1
ATOM 1487 C CA . PHE A 1 182 ? 11.743 -0.375 -4.562 1.00 65.12 182 PHE A CA 1
ATOM 1488 C C . PHE A 1 182 ? 12.916 -1.303 -4.205 1.00 65.12 182 PHE A C 1
ATOM 1490 O O . PHE A 1 182 ? 13.744 -1.550 -5.078 1.00 65.12 182 PHE A O 1
ATOM 1497 N N . GLU A 1 183 ? 12.973 -1.843 -2.985 1.00 66.56 183 GLU A N 1
ATOM 1498 C CA . GLU A 1 183 ? 14.022 -2.772 -2.528 1.00 66.56 183 GLU A CA 1
ATOM 1499 C C . GLU A 1 183 ? 13.832 -4.212 -3.026 1.00 66.56 183 GLU A C 1
ATOM 1501 O O . GLU A 1 183 ? 14.803 -4.912 -3.300 1.00 66.56 183 GLU A O 1
ATOM 1506 N N . ALA A 1 184 ? 12.586 -4.658 -3.198 1.00 58.44 184 ALA A N 1
ATOM 1507 C CA . ALA A 1 184 ? 12.252 -5.982 -3.719 1.00 58.44 184 ALA A CA 1
ATOM 1508 C C . ALA A 1 184 ? 12.433 -6.088 -5.239 1.00 58.44 184 ALA A C 1
ATOM 1510 O O . ALA A 1 184 ? 12.323 -7.184 -5.791 1.00 58.44 184 ALA A O 1
ATOM 1511 N N . SER A 1 185 ? 12.721 -4.975 -5.930 1.00 53.44 185 SER A N 1
ATOM 1512 C CA . SER A 1 185 ? 13.284 -5.058 -7.273 1.00 53.44 185 SER A CA 1
ATOM 1513 C C . SER A 1 185 ? 14.629 -5.756 -7.115 1.00 53.44 185 SER A C 1
ATOM 1515 O O . SER A 1 185 ? 15.515 -5.155 -6.509 1.00 53.44 185 SER A O 1
ATOM 1517 N N . PRO A 1 186 ? 14.788 -7.004 -7.597 1.00 50.62 186 PRO A N 1
ATOM 1518 C CA . PRO A 1 186 ? 15.981 -7.782 -7.340 1.00 50.62 186 PRO A CA 1
ATOM 1519 C C . PRO A 1 186 ? 17.159 -6.935 -7.783 1.00 50.62 186 PRO A C 1
ATOM 1521 O O . PRO A 1 186 ? 17.299 -6.621 -8.968 1.00 50.62 186 PRO A O 1
ATOM 1524 N N . GLU A 1 187 ? 17.975 -6.513 -6.818 1.00 50.09 187 GLU A N 1
ATOM 1525 C CA . GLU A 1 187 ? 19.322 -6.068 -7.100 1.00 50.09 187 GLU A CA 1
ATOM 1526 C C . GLU A 1 187 ? 20.011 -7.297 -7.670 1.00 50.09 187 GLU A C 1
ATOM 1528 O O . GLU A 1 187 ? 20.580 -8.120 -6.950 1.00 50.09 187 GLU A O 1
ATOM 1533 N N . ASP A 1 188 ? 19.834 -7.479 -8.978 1.00 43.25 188 ASP A N 1
ATOM 1534 C CA . ASP A 1 188 ? 20.475 -8.504 -9.759 1.00 43.25 188 ASP A CA 1
ATOM 1535 C C . ASP A 1 188 ? 21.937 -8.401 -9.373 1.00 43.25 188 ASP A C 1
ATOM 1537 O O . ASP A 1 188 ? 22.580 -7.366 -9.596 1.00 43.25 188 ASP A O 1
ATOM 1541 N N . SER A 1 189 ? 22.383 -9.454 -8.687 1.00 46.03 189 SER A N 1
ATOM 1542 C CA . SER A 1 189 ? 23.646 -9.623 -7.980 1.00 46.03 189 SER A CA 1
ATOM 1543 C C . SER A 1 189 ? 24.804 -9.632 -8.982 1.00 46.03 189 SER A C 1
ATOM 1545 O O . SER A 1 189 ? 25.572 -10.581 -9.137 1.00 46.03 189 SER A O 1
ATOM 1547 N N . SER A 1 190 ? 24.910 -8.542 -9.727 1.00 43.09 190 SER A N 1
ATOM 1548 C CA . SER A 1 190 ? 25.858 -8.280 -10.782 1.00 43.09 190 SER A CA 1
ATOM 1549 C C . SER A 1 190 ? 26.973 -7.444 -10.172 1.00 43.09 190 SER A C 1
ATOM 1551 O O . SER A 1 190 ? 27.090 -6.232 -10.309 1.00 43.09 190 SER A O 1
ATOM 1553 N N . SER A 1 191 ? 27.829 -8.153 -9.439 1.00 49.69 191 SER A N 1
ATOM 1554 C CA . SER A 1 191 ? 29.268 -8.133 -9.699 1.00 49.69 191 SER A CA 1
ATOM 1555 C C . SER A 1 191 ? 29.727 -7.008 -10.654 1.00 49.69 191 SER A C 1
ATOM 1557 O O . SER A 1 191 ? 29.791 -7.194 -11.870 1.00 49.69 191 SER A O 1
ATOM 1559 N N . SER A 1 192 ? 30.138 -5.873 -10.094 1.00 40.78 192 SER A N 1
ATOM 1560 C CA . SER A 1 192 ? 30.979 -4.885 -10.776 1.00 40.78 192 SER A CA 1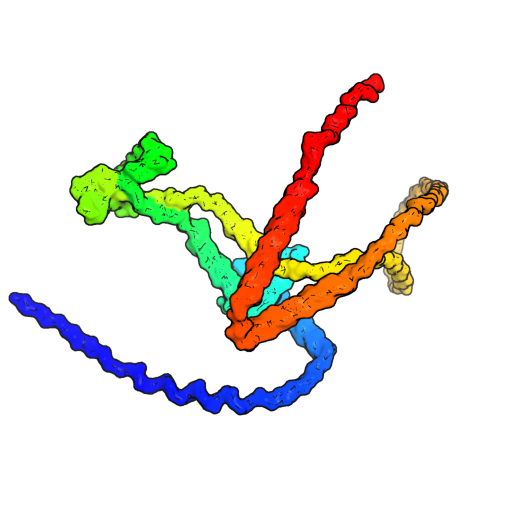
ATOM 1561 C C . SER A 1 192 ? 31.924 -4.270 -9.744 1.00 40.78 192 SER A C 1
ATOM 1563 O O . SER A 1 192 ? 31.604 -3.331 -9.025 1.00 40.78 192 SER A O 1
ATOM 1565 N N . SER A 1 193 ? 33.019 -4.958 -9.418 1.00 42.75 193 SER A N 1
ATOM 1566 C CA . SER A 1 193 ? 34.349 -4.649 -9.959 1.00 42.75 193 SER A CA 1
ATOM 1567 C C . SER A 1 193 ? 34.620 -3.145 -10.052 1.00 42.75 193 SER A C 1
ATOM 1569 O O . SER A 1 193 ? 34.252 -2.479 -11.017 1.00 42.75 193 SER A O 1
ATOM 1571 N N . GLY A 1 194 ? 35.322 -2.623 -9.046 1.00 43.97 194 GLY A N 1
ATOM 1572 C CA . GLY A 1 194 ? 35.787 -1.247 -9.027 1.00 43.97 194 GLY A CA 1
ATOM 1573 C C . GLY A 1 194 ? 36.622 -0.902 -10.259 1.00 43.97 194 GLY A C 1
ATOM 1574 O O . GLY A 1 194 ? 37.731 -1.404 -10.439 1.00 43.97 194 GLY A O 1
ATOM 1575 N N . SER A 1 195 ? 36.119 0.026 -11.071 1.00 41.59 195 SER A N 1
ATOM 1576 C CA . SER A 1 195 ? 36.933 0.758 -12.033 1.00 41.59 195 SER A CA 1
ATOM 1577 C C . SER A 1 195 ? 37.370 2.079 -11.401 1.00 41.59 195 SER A C 1
ATOM 1579 O O . SER A 1 195 ? 36.688 3.102 -11.481 1.00 41.59 195 SER A O 1
ATOM 1581 N N . THR A 1 196 ? 38.541 2.076 -10.771 1.00 44.62 196 THR A N 1
ATOM 1582 C CA . THR A 1 196 ? 39.290 3.301 -10.485 1.00 44.62 196 THR A CA 1
ATOM 1583 C C . THR A 1 196 ? 39.690 3.944 -11.812 1.00 44.62 196 THR A C 1
ATOM 1585 O O . THR A 1 196 ? 40.753 3.614 -12.343 1.00 44.62 196 THR A O 1
ATOM 1588 N N . ASN A 1 197 ? 38.866 4.840 -12.372 1.00 40.97 197 ASN A N 1
ATOM 1589 C CA . ASN A 1 197 ? 39.265 5.593 -13.558 1.00 40.97 197 ASN A CA 1
ATOM 1590 C C . ASN A 1 197 ? 39.794 6.988 -13.209 1.00 40.97 197 ASN A C 1
ATOM 1592 O O . ASN A 1 197 ? 39.111 7.918 -12.785 1.00 40.97 197 ASN A O 1
ATOM 1596 N N . LYS A 1 198 ? 41.104 7.044 -13.386 1.00 43.41 198 LYS A N 1
ATOM 1597 C CA . LYS A 1 198 ? 42.075 8.114 -13.249 1.00 43.41 198 LYS A CA 1
ATOM 1598 C C . LYS A 1 198 ? 41.669 9.373 -14.032 1.00 43.41 198 LYS A C 1
ATOM 1600 O O . LYS A 1 198 ? 41.640 9.391 -15.257 1.00 43.41 198 LYS A O 1
ATOM 1605 N N . LYS A 1 199 ? 41.465 10.456 -13.282 1.00 51.22 199 LYS A N 1
ATOM 1606 C CA . LYS A 1 199 ? 41.752 11.866 -13.604 1.00 51.22 199 LYS A CA 1
ATOM 1607 C C . LYS A 1 199 ? 42.589 12.057 -14.889 1.00 51.22 199 LYS A C 1
ATOM 1609 O O . LYS A 1 199 ? 43.795 11.812 -14.881 1.00 51.22 199 LYS A O 1
ATOM 1614 N N . LYS A 1 200 ? 41.985 12.596 -15.955 1.00 48.66 200 LYS A N 1
ATOM 1615 C CA . LYS A 1 200 ? 42.715 13.236 -17.063 1.00 48.66 200 LYS A CA 1
ATOM 1616 C C . LYS A 1 200 ? 42.078 14.587 -17.392 1.00 48.66 200 LYS A C 1
ATOM 1618 O O . LYS A 1 200 ? 41.086 14.676 -18.106 1.00 48.66 200 LYS A O 1
ATOM 1623 N N . LYS A 1 201 ? 42.684 15.640 -16.829 1.00 49.72 201 LYS A N 1
ATOM 1624 C CA . LYS A 1 201 ? 42.592 17.023 -17.315 1.00 49.72 201 LYS A CA 1
ATOM 1625 C C . LYS A 1 201 ? 42.912 17.032 -18.812 1.00 49.72 201 LYS A C 1
ATOM 1627 O O . LYS A 1 201 ? 43.964 16.526 -19.204 1.00 49.72 201 LYS A O 1
ATOM 1632 N N . LYS A 1 202 ? 42.060 17.655 -19.622 1.00 54.97 202 LYS A N 1
ATOM 1633 C CA . LYS A 1 202 ? 42.454 18.178 -20.930 1.00 54.97 202 LYS A CA 1
ATOM 1634 C C . LYS A 1 202 ? 41.896 19.586 -21.073 1.00 54.97 202 LYS A C 1
ATOM 1636 O O . LYS A 1 202 ? 40.732 19.779 -21.402 1.00 54.97 202 LYS A O 1
ATOM 1641 N N . ASP A 1 203 ? 42.765 20.547 -20.787 1.00 52.50 203 ASP A N 1
ATOM 1642 C CA . ASP A 1 203 ? 42.620 21.947 -21.153 1.00 52.50 203 ASP A CA 1
ATOM 1643 C C . ASP A 1 203 ? 42.399 22.077 -22.668 1.00 52.50 203 ASP A C 1
ATOM 1645 O O . ASP A 1 203 ? 43.179 21.553 -23.470 1.00 52.50 203 ASP A O 1
ATOM 1649 N N . LYS A 1 204 ? 41.356 22.809 -23.078 1.00 57.69 204 LYS A N 1
ATOM 1650 C CA . LYS A 1 204 ? 41.247 23.330 -24.447 1.00 57.69 204 LYS A CA 1
ATOM 1651 C C . LYS A 1 204 ? 40.717 24.768 -24.455 1.00 57.69 204 LYS A C 1
ATOM 1653 O O . LYS A 1 204 ? 39.534 25.045 -24.581 1.00 57.69 204 LYS A O 1
ATOM 1658 N N . LYS A 1 205 ? 41.686 25.672 -24.310 1.00 52.53 205 LYS A N 1
ATOM 1659 C CA . LYS A 1 205 ? 41.829 27.017 -24.897 1.00 52.53 205 LYS A CA 1
ATOM 1660 C C . LYS A 1 205 ? 40.921 27.292 -26.117 1.00 52.53 205 LYS A C 1
ATOM 1662 O O . LYS A 1 205 ? 41.095 26.639 -27.140 1.00 52.53 205 LYS A O 1
ATOM 1667 N N . SER A 1 206 ? 40.079 28.339 -26.074 1.00 46.88 206 SER A N 1
ATOM 1668 C CA . SER A 1 206 ? 40.249 29.572 -26.887 1.00 46.88 206 SER A CA 1
ATOM 1669 C C . SER A 1 206 ? 39.062 30.572 -26.842 1.00 46.88 206 SER A C 1
ATOM 1671 O O . SER A 1 206 ? 37.933 30.180 -27.087 1.00 46.88 206 SER A O 1
ATOM 1673 N N . LYS A 1 207 ? 39.411 31.866 -26.628 1.00 48.12 207 LYS A N 1
ATOM 1674 C CA . LYS A 1 207 ? 38.865 33.145 -27.187 1.00 48.12 207 LYS A CA 1
ATOM 1675 C C . LYS A 1 207 ? 37.380 33.510 -26.914 1.00 48.12 207 LYS A C 1
ATOM 1677 O O . LYS A 1 207 ? 36.516 32.676 -27.057 1.00 48.12 207 LYS A O 1
ATOM 1682 N N . LYS A 1 208 ? 36.942 34.757 -26.663 1.00 46.75 208 LYS A N 1
ATOM 1683 C CA . LYS A 1 208 ? 37.517 36.122 -26.553 1.00 46.75 208 LYS A CA 1
ATOM 1684 C C . LYS A 1 208 ? 36.332 37.088 -26.283 1.00 46.75 208 LYS A C 1
ATOM 1686 O O . LYS A 1 208 ? 35.371 37.013 -27.036 1.00 46.75 208 LYS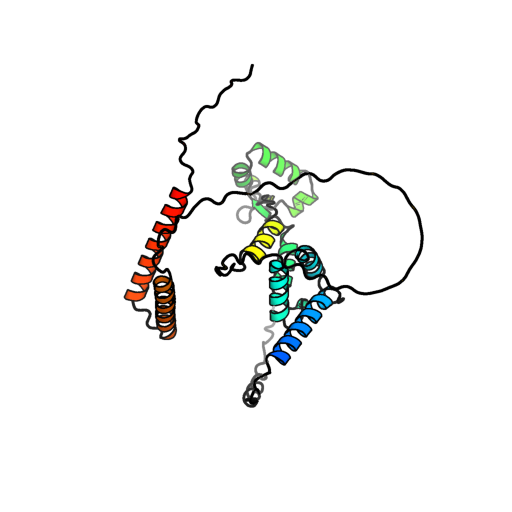 A O 1
ATOM 1691 N N . LYS A 1 209 ? 36.461 38.017 -25.317 1.00 46.03 209 LYS A N 1
ATOM 1692 C CA . LYS A 1 209 ? 35.952 39.427 -25.240 1.00 46.03 209 LYS A CA 1
ATOM 1693 C C . LYS A 1 209 ? 35.582 39.770 -23.777 1.00 46.03 209 LYS A C 1
ATOM 1695 O O . LYS A 1 209 ? 34.658 39.190 -23.241 1.00 46.03 209 LYS A O 1
ATOM 1700 N N . LYS A 1 210 ? 36.423 40.487 -23.016 1.00 54.78 210 LYS A N 1
ATOM 1701 C CA . LYS A 1 210 ? 36.677 41.952 -22.978 1.00 54.78 210 LYS A CA 1
ATOM 1702 C C . LYS A 1 210 ? 35.626 42.692 -22.126 1.00 54.78 210 LYS A C 1
ATOM 1704 O O . LYS A 1 210 ? 34.613 43.077 -22.684 1.00 54.78 210 LYS A O 1
ATOM 1709 N N . HIS A 1 211 ? 35.903 42.956 -20.839 1.00 41.97 211 HIS A N 1
ATOM 1710 C CA . HIS A 1 211 ? 36.103 44.320 -20.309 1.00 41.97 211 HIS A CA 1
ATOM 1711 C C . HIS A 1 211 ? 36.387 44.382 -18.787 1.00 41.97 211 HIS A C 1
ATOM 1713 O O . HIS A 1 211 ? 35.640 43.836 -17.993 1.00 41.97 211 HIS A O 1
ATOM 1719 N N . LYS A 1 212 ? 37.432 45.166 -18.466 1.00 47.75 212 LYS A N 1
ATOM 1720 C CA . LYS A 1 212 ? 37.577 46.174 -17.387 1.00 47.75 212 LYS A CA 1
ATOM 1721 C C . LYS A 1 212 ? 37.621 45.769 -15.892 1.00 47.75 212 LYS A C 1
ATOM 1723 O O . LYS A 1 212 ? 36.598 45.411 -15.339 1.00 47.75 212 LYS A O 1
ATOM 1728 N N . LYS A 1 213 ? 38.788 46.102 -15.291 1.00 45.19 213 LYS A N 1
ATOM 1729 C CA . LYS A 1 213 ? 39.039 46.793 -13.990 1.00 45.19 213 LYS A CA 1
ATOM 1730 C C . LYS A 1 213 ? 38.545 46.116 -12.698 1.00 45.19 213 LYS A C 1
ATOM 1732 O O . LYS A 1 213 ? 37.455 45.587 -12.675 1.00 45.19 213 LYS A O 1
ATOM 1737 N N . ASP A 1 214 ? 39.221 46.116 -11.551 1.00 48.06 214 ASP A N 1
ATOM 1738 C CA . ASP A 1 214 ? 40.418 46.773 -11.000 1.00 48.06 214 ASP A CA 1
ATOM 1739 C C . ASP A 1 214 ? 40.965 45.811 -9.904 1.00 48.06 214 ASP A C 1
ATOM 1741 O O . ASP A 1 214 ? 40.195 45.159 -9.208 1.00 48.06 214 ASP A O 1
ATOM 1745 N N . LYS A 1 215 ? 42.267 45.502 -9.880 1.00 47.41 215 LYS A N 1
ATOM 1746 C CA . LYS A 1 215 ? 43.257 45.976 -8.888 1.00 47.41 215 LYS A CA 1
ATOM 1747 C C . LYS A 1 215 ? 42.913 45.695 -7.407 1.00 47.41 215 LYS A C 1
ATOM 1749 O O . LYS A 1 215 ? 42.265 46.520 -6.778 1.00 47.41 215 LYS A O 1
ATOM 1754 N N . LYS A 1 216 ? 43.521 44.655 -6.814 1.00 49.41 216 LYS A N 1
ATOM 1755 C CA . LYS A 1 216 ? 44.363 44.807 -5.606 1.00 49.41 216 LYS A CA 1
ATOM 1756 C C . LYS A 1 216 ? 45.227 43.568 -5.352 1.00 49.41 216 LYS A C 1
ATOM 1758 O O . LYS A 1 216 ? 44.776 42.438 -5.494 1.00 49.41 216 LYS A O 1
ATOM 1763 N N . GLU A 1 217 ? 46.483 43.849 -5.042 1.00 44.16 217 GLU A N 1
ATOM 1764 C CA . GLU A 1 217 ? 47.569 42.934 -4.709 1.00 44.16 217 GLU A CA 1
ATOM 1765 C C . GLU A 1 217 ? 47.345 42.280 -3.339 1.00 44.16 217 GLU A C 1
ATOM 1767 O O . GLU A 1 217 ? 46.907 42.968 -2.420 1.00 44.16 217 GLU A O 1
ATOM 1772 N N . ASP A 1 218 ? 47.741 41.014 -3.179 1.00 44.06 218 ASP A N 1
ATOM 1773 C CA . ASP A 1 218 ? 48.519 40.632 -1.997 1.00 44.06 218 ASP A CA 1
ATOM 1774 C C . ASP A 1 218 ? 49.451 39.441 -2.284 1.00 44.06 218 ASP A C 1
ATOM 1776 O O . ASP A 1 218 ? 49.144 38.537 -3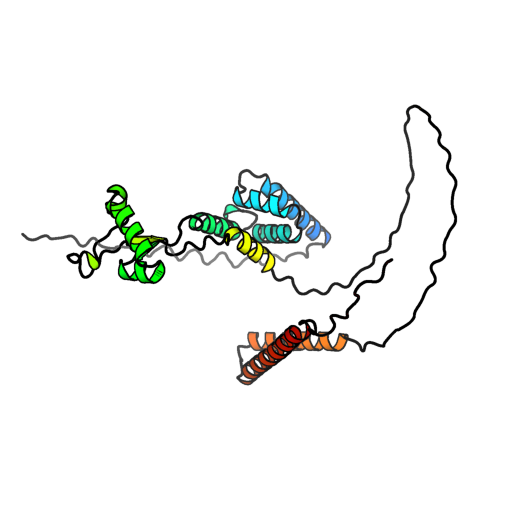.066 1.00 44.06 218 ASP A O 1
ATOM 1780 N N . LYS A 1 219 ? 50.639 39.521 -1.688 1.00 44.28 219 LYS A N 1
ATOM 1781 C CA . LYS A 1 219 ? 51.819 38.665 -1.829 1.00 44.28 219 LYS A CA 1
ATOM 1782 C C . LYS A 1 219 ? 51.729 37.468 -0.873 1.00 44.28 219 LYS A C 1
ATOM 1784 O O . LYS A 1 219 ? 51.265 37.613 0.249 1.00 44.28 219 LYS A O 1
ATOM 1789 N N . GLY A 1 220 ? 52.293 36.314 -1.245 1.00 37.75 220 GLY A N 1
ATOM 1790 C CA . GLY A 1 220 ? 52.499 35.225 -0.275 1.00 37.75 220 GLY A CA 1
ATOM 1791 C C . GLY A 1 220 ? 53.004 33.895 -0.840 1.00 37.75 220 GLY A C 1
ATOM 1792 O O . GLY A 1 220 ? 52.220 32.983 -1.053 1.00 37.75 220 GLY A O 1
ATOM 1793 N N . THR A 1 221 ? 54.314 33.837 -1.096 1.00 43.28 221 THR A N 1
ATOM 1794 C CA . THR A 1 221 ? 55.270 32.702 -0.989 1.00 43.28 221 THR A CA 1
ATOM 1795 C C . THR A 1 221 ? 54.855 31.222 -1.222 1.00 43.28 221 THR A C 1
ATOM 1797 O O . THR A 1 221 ? 53.965 30.691 -0.561 1.00 43.28 221 THR A O 1
ATOM 1800 N N . PRO A 1 222 ? 55.623 30.464 -2.045 1.00 50.34 222 PRO A N 1
ATOM 1801 C CA . PRO A 1 222 ? 55.481 29.015 -2.220 1.00 50.34 222 PRO A CA 1
ATOM 1802 C C . PRO A 1 222 ? 56.306 28.211 -1.195 1.00 50.34 222 PRO A C 1
ATOM 1804 O O . PRO A 1 222 ? 57.439 28.567 -0.881 1.00 50.34 222 PRO A O 1
ATOM 1807 N N . SER A 1 223 ? 55.766 27.084 -0.718 1.00 45.41 223 SER A N 1
ATOM 1808 C CA . SER A 1 223 ? 56.481 26.104 0.124 1.00 45.41 223 SER A CA 1
ATOM 1809 C C . SER A 1 223 ? 56.544 24.712 -0.533 1.00 45.41 223 SER A C 1
ATOM 1811 O O . SER A 1 223 ? 55.638 24.358 -1.293 1.00 45.41 223 SER A O 1
ATOM 1813 N N . PRO A 1 224 ? 57.609 23.922 -0.274 1.00 49.47 224 PRO A N 1
ATOM 1814 C CA . PRO A 1 224 ? 58.075 22.858 -1.160 1.00 49.47 224 PRO A CA 1
ATOM 1815 C C . PRO A 1 224 ? 57.490 21.462 -0.891 1.00 49.47 224 PRO A C 1
ATOM 1817 O O . PRO A 1 224 ? 56.936 21.141 0.161 1.00 49.47 224 PRO A O 1
ATOM 1820 N N . ALA A 1 225 ? 57.670 20.624 -1.911 1.00 48.22 225 ALA A N 1
ATOM 1821 C CA . ALA A 1 225 ? 57.244 19.241 -2.051 1.00 48.22 225 ALA A CA 1
ATOM 1822 C C . ALA A 1 225 ? 57.689 18.293 -0.919 1.00 48.22 225 ALA A C 1
ATOM 1824 O O . ALA A 1 225 ? 58.821 18.336 -0.445 1.00 48.22 225 ALA A O 1
ATOM 1825 N N . LYS A 1 226 ? 56.815 17.331 -0.585 1.00 51.78 226 LYS A N 1
ATOM 1826 C CA . LYS A 1 226 ? 57.159 16.106 0.156 1.00 51.78 226 LYS A CA 1
ATOM 1827 C C . LYS A 1 226 ? 56.969 14.869 -0.739 1.00 51.78 226 LYS A C 1
ATOM 1829 O O . LYS A 1 226 ? 55.892 14.720 -1.320 1.00 51.78 226 LYS A O 1
ATOM 1834 N N . PRO A 1 227 ? 57.948 13.948 -0.821 1.00 50.19 227 PRO A N 1
ATOM 1835 C CA . PRO A 1 227 ? 57.806 12.680 -1.532 1.00 50.19 227 PRO A CA 1
ATOM 1836 C C . PRO A 1 227 ? 57.118 11.626 -0.646 1.00 50.19 227 PRO A C 1
ATOM 1838 O O . PRO A 1 227 ? 57.545 11.366 0.480 1.00 50.19 227 PRO A O 1
ATOM 1841 N N . LYS A 1 228 ? 56.062 10.972 -1.150 1.00 50.53 228 LYS A N 1
ATOM 1842 C CA . LYS A 1 228 ? 55.470 9.789 -0.499 1.00 50.53 228 LYS A CA 1
ATOM 1843 C C . LYS A 1 228 ? 56.177 8.516 -0.978 1.00 50.53 228 LYS A C 1
ATOM 1845 O O . LYS A 1 228 ? 56.041 8.115 -2.130 1.00 50.53 228 LYS A O 1
ATOM 1850 N N . LYS A 1 229 ? 56.915 7.898 -0.049 1.00 44.94 229 LYS A N 1
ATOM 1851 C CA . LYS A 1 229 ? 57.507 6.552 -0.119 1.00 44.94 229 LYS A CA 1
ATOM 1852 C C . LYS A 1 229 ? 56.440 5.484 -0.387 1.00 44.94 229 LYS A C 1
ATOM 1854 O O . LYS A 1 229 ? 55.421 5.440 0.298 1.00 44.94 229 LYS A O 1
ATOM 1859 N N . GLY A 1 230 ? 56.732 4.590 -1.330 1.00 46.94 230 GLY A N 1
ATOM 1860 C CA . GLY A 1 230 ? 56.017 3.333 -1.539 1.00 46.94 230 GLY A CA 1
ATOM 1861 C C . GLY A 1 230 ? 56.485 2.225 -0.584 1.00 46.94 230 GLY A C 1
ATOM 1862 O O . GLY A 1 230 ? 57.679 2.074 -0.344 1.00 46.94 230 GLY A O 1
ATOM 1863 N N . ARG A 1 231 ? 55.526 1.452 -0.062 1.00 42.34 231 ARG A N 1
ATOM 1864 C CA . ARG A 1 231 ? 55.611 0.125 0.594 1.00 42.34 231 ARG A CA 1
ATOM 1865 C C . ARG A 1 231 ? 54.191 -0.466 0.477 1.00 42.34 231 ARG A C 1
ATOM 1867 O O . ARG A 1 231 ? 53.242 0.276 0.669 1.00 42.34 231 ARG A O 1
ATOM 1874 N N . GLY A 1 232 ? 53.930 -1.725 0.146 1.00 41.12 232 GLY A N 1
ATOM 1875 C CA . GLY A 1 232 ? 54.796 -2.857 -0.123 1.00 41.12 232 GLY A CA 1
ATOM 1876 C C . GLY A 1 232 ? 54.059 -3.903 -0.970 1.00 41.12 232 GLY A C 1
ATOM 1877 O O . GLY A 1 232 ? 52.839 -3.885 -1.119 1.00 41.12 232 GLY A O 1
ATOM 1878 N N . LYS A 1 233 ? 54.865 -4.787 -1.559 1.00 46.53 233 LYS A N 1
ATOM 1879 C CA . LYS A 1 233 ? 54.477 -6.001 -2.278 1.00 46.53 233 LYS A CA 1
ATOM 1880 C C . LYS A 1 233 ? 53.905 -7.030 -1.296 1.00 46.53 233 LYS A C 1
ATOM 1882 O O . LYS A 1 233 ? 54.520 -7.295 -0.272 1.00 46.53 233 LYS A O 1
ATOM 1887 N N . GLY A 1 234 ? 52.801 -7.664 -1.681 1.00 41.81 234 GLY A N 1
ATOM 1888 C CA . GLY A 1 234 ? 52.237 -8.841 -1.020 1.00 41.81 234 GLY A CA 1
ATOM 1889 C C . GLY A 1 234 ? 51.198 -9.513 -1.916 1.00 41.81 234 GLY A C 1
ATOM 1890 O O . GLY A 1 234 ? 50.019 -9.537 -1.592 1.00 41.81 234 GLY A O 1
ATOM 1891 N N . LYS A 1 235 ? 51.611 -9.990 -3.101 1.00 41.00 235 LYS A N 1
ATOM 1892 C CA . LYS A 1 235 ? 50.759 -10.800 -3.987 1.00 41.00 235 LYS A CA 1
ATOM 1893 C C . LYS A 1 235 ? 50.711 -12.234 -3.449 1.00 41.00 235 LYS A C 1
ATOM 1895 O O . LYS A 1 235 ? 51.566 -13.045 -3.795 1.00 41.00 235 LYS A O 1
ATOM 1900 N N . ALA A 1 236 ? 49.704 -12.548 -2.639 1.00 49.25 236 ALA A N 1
ATOM 1901 C CA . ALA A 1 236 ? 49.265 -13.926 -2.455 1.00 49.25 236 ALA A CA 1
ATOM 1902 C C . ALA A 1 236 ? 48.542 -14.369 -3.739 1.00 49.25 236 ALA A C 1
ATOM 1904 O O . ALA A 1 236 ? 47.602 -13.715 -4.194 1.00 49.25 236 ALA A O 1
ATOM 1905 N N . LYS A 1 237 ? 49.031 -15.442 -4.367 1.00 44.97 237 LYS A N 1
ATOM 1906 C CA . LYS A 1 237 ? 48.442 -16.052 -5.565 1.00 44.97 237 LYS A CA 1
ATOM 1907 C C . LYS A 1 237 ? 47.052 -16.605 -5.220 1.00 44.97 237 LYS A C 1
ATOM 1909 O O . LYS A 1 237 ? 46.933 -17.714 -4.709 1.00 44.97 237 LYS A O 1
ATOM 1914 N N . ALA A 1 238 ? 46.005 -15.833 -5.500 1.00 51.47 238 ALA A N 1
ATOM 1915 C CA . ALA A 1 238 ? 44.637 -16.332 -5.529 1.00 51.47 238 ALA A CA 1
ATOM 1916 C C . ALA A 1 238 ? 44.480 -17.265 -6.740 1.00 51.47 238 ALA A C 1
ATOM 1918 O O . ALA A 1 238 ? 44.699 -16.850 -7.879 1.00 51.47 238 ALA A O 1
ATOM 1919 N N . LYS A 1 239 ? 44.140 -18.531 -6.482 1.00 58.75 239 LYS A N 1
ATOM 1920 C CA . LYS A 1 239 ? 43.749 -19.502 -7.512 1.00 58.75 239 LYS A CA 1
ATOM 1921 C C . LYS A 1 239 ? 42.512 -18.986 -8.283 1.00 58.75 239 LYS A C 1
ATOM 1923 O O . LYS A 1 239 ? 41.698 -18.267 -7.693 1.00 58.75 239 LYS A O 1
ATOM 1928 N N . PRO A 1 240 ? 42.382 -19.298 -9.583 1.00 50.00 240 PRO A N 1
ATOM 1929 C CA . PRO A 1 240 ? 41.387 -18.692 -10.463 1.00 50.00 240 PRO A CA 1
ATOM 1930 C C . PRO A 1 240 ? 39.958 -19.027 -10.014 1.00 50.00 240 PRO A C 1
ATOM 1932 O O . PRO A 1 240 ? 39.589 -20.181 -9.849 1.00 50.00 240 PRO A O 1
ATOM 1935 N N . LYS A 1 241 ? 39.133 -17.991 -9.825 1.00 57.81 241 LYS A N 1
ATOM 1936 C CA . LYS A 1 241 ? 37.691 -18.109 -9.539 1.00 57.81 241 LYS A CA 1
ATOM 1937 C C . LYS A 1 241 ? 36.854 -18.449 -10.788 1.00 57.81 241 LYS A C 1
ATOM 1939 O O . LYS A 1 241 ? 35.634 -18.513 -10.683 1.00 57.81 241 LYS A O 1
ATOM 1944 N N . ALA A 1 242 ? 37.489 -18.637 -11.947 1.00 62.50 242 ALA A N 1
ATOM 1945 C CA . ALA A 1 242 ? 36.813 -18.866 -13.224 1.00 62.50 242 ALA A CA 1
ATOM 1946 C C . ALA A 1 242 ? 36.066 -20.211 -13.257 1.00 62.50 242 ALA A C 1
ATOM 1948 O O . ALA A 1 242 ? 34.918 -20.256 -13.694 1.00 62.50 242 ALA A O 1
ATOM 1949 N N . ASP A 1 243 ? 36.653 -21.260 -12.676 1.00 64.50 243 ASP A N 1
ATOM 1950 C CA . ASP A 1 243 ? 36.088 -22.618 -12.718 1.00 64.50 243 ASP A CA 1
ATOM 1951 C C . ASP A 1 243 ? 34.756 -22.723 -11.955 1.00 64.50 243 ASP A C 1
ATOM 1953 O O . ASP A 1 243 ? 33.874 -23.505 -12.300 1.00 64.50 243 ASP A O 1
ATOM 1957 N N . LYS A 1 244 ? 34.550 -21.875 -10.938 1.00 71.31 244 LYS A N 1
ATOM 1958 C CA . LYS A 1 244 ? 33.296 -21.859 -10.170 1.00 71.31 244 LYS A CA 1
ATOM 1959 C C . LYS A 1 244 ? 32.133 -21.245 -10.949 1.00 71.31 244 LYS A C 1
ATOM 1961 O O . LYS A 1 244 ? 31.004 -21.684 -10.770 1.00 71.31 244 LYS A O 1
ATOM 1966 N N . ALA A 1 245 ? 32.392 -20.256 -11.805 1.00 69.25 245 ALA A N 1
ATOM 1967 C CA . ALA A 1 245 ? 31.341 -19.610 -12.591 1.00 69.25 245 ALA A CA 1
ATOM 1968 C C . ALA A 1 245 ? 30.811 -20.537 -13.698 1.00 69.25 245 ALA A C 1
ATOM 1970 O O . ALA A 1 245 ? 29.605 -20.584 -13.931 1.00 69.25 245 ALA A O 1
ATOM 1971 N N . GLN A 1 246 ? 31.696 -21.320 -14.326 1.00 76.88 246 GLN A N 1
ATOM 1972 C CA . GLN A 1 246 ? 31.295 -22.318 -15.322 1.00 76.88 246 GLN A CA 1
ATOM 1973 C C . GLN A 1 246 ? 30.447 -23.437 -14.706 1.00 76.88 246 GLN A C 1
ATOM 1975 O O . GLN A 1 246 ? 29.421 -23.794 -15.282 1.00 76.88 246 GLN A O 1
ATOM 1980 N N . ASN A 1 247 ? 30.796 -23.908 -13.504 1.00 78.19 247 ASN A N 1
ATOM 1981 C CA . ASN A 1 247 ? 30.002 -24.921 -12.801 1.00 78.19 247 ASN A CA 1
ATOM 1982 C C . ASN A 1 247 ? 28.583 -24.435 -12.460 1.00 78.19 247 ASN A C 1
ATOM 1984 O O . ASN A 1 247 ? 27.631 -25.200 -12.578 1.00 78.19 247 ASN A O 1
ATOM 1988 N N . VAL A 1 248 ? 28.415 -23.162 -12.077 1.00 76.38 248 VAL A N 1
ATOM 1989 C CA . VAL A 1 248 ? 27.083 -22.596 -11.787 1.00 76.38 248 VAL A CA 1
ATOM 1990 C C . VAL A 1 248 ? 26.248 -22.451 -13.062 1.00 76.38 248 VAL A C 1
ATOM 1992 O O . VAL A 1 248 ? 25.064 -22.779 -13.058 1.00 76.38 248 VAL A O 1
ATOM 1995 N N . ALA A 1 249 ? 26.855 -22.002 -14.165 1.00 77.56 249 ALA A N 1
ATOM 1996 C CA . ALA A 1 249 ? 26.161 -21.879 -15.446 1.00 77.56 249 ALA A CA 1
ATOM 1997 C C . ALA A 1 249 ? 25.704 -23.245 -15.991 1.00 77.56 249 ALA A C 1
ATOM 1999 O O . ALA A 1 249 ? 24.571 -23.364 -16.454 1.00 77.56 249 ALA A O 1
ATOM 2000 N N . GLN A 1 250 ? 26.549 -24.278 -15.880 1.00 84.62 250 GLN A N 1
ATOM 2001 C CA . GLN A 1 250 ? 26.190 -25.646 -16.265 1.00 84.62 250 GLN A CA 1
ATOM 2002 C C . GLN A 1 250 ? 25.075 -26.214 -15.379 1.00 84.62 250 GLN A C 1
ATOM 2004 O O . GLN A 1 250 ? 24.101 -26.741 -15.907 1.00 84.62 250 GLN A O 1
ATOM 2009 N N . ALA A 1 251 ? 25.155 -26.042 -14.054 1.00 80.50 251 ALA A N 1
ATOM 2010 C CA . ALA A 1 251 ? 24.105 -26.497 -13.140 1.00 80.50 251 ALA A CA 1
ATOM 2011 C C . ALA A 1 251 ? 22.746 -25.835 -13.433 1.00 80.50 251 ALA A C 1
ATOM 2013 O O . ALA A 1 251 ? 21.717 -26.506 -13.419 1.00 80.50 251 ALA A O 1
ATOM 2014 N N . ARG A 1 252 ? 22.738 -24.535 -13.767 1.00 81.12 252 ARG A N 1
ATOM 2015 C CA . ARG A 1 252 ? 21.512 -23.816 -14.147 1.00 81.12 252 ARG A CA 1
ATOM 2016 C C . ARG A 1 252 ? 20.913 -24.338 -15.454 1.00 81.12 252 ARG A C 1
ATOM 2018 O O . ARG A 1 252 ? 19.700 -24.487 -15.531 1.00 81.12 252 ARG A O 1
ATOM 2025 N N . ALA A 1 253 ? 21.742 -24.621 -16.458 1.00 83.62 253 ALA A N 1
ATOM 2026 C CA . ALA A 1 253 ? 21.274 -25.168 -17.731 1.00 83.62 253 ALA A CA 1
ATOM 2027 C C . ALA A 1 253 ? 20.660 -26.570 -17.568 1.00 83.62 253 ALA A C 1
ATOM 2029 O O . ALA A 1 253 ? 19.628 -26.849 -18.169 1.00 83.62 253 ALA A O 1
ATOM 2030 N N . VAL A 1 254 ? 21.250 -27.419 -16.717 1.00 81.50 254 VAL A N 1
ATOM 2031 C CA . VAL A 1 254 ? 20.716 -28.759 -16.410 1.00 81.50 254 VAL A CA 1
ATOM 2032 C C . VAL A 1 254 ? 19.364 -28.672 -15.701 1.00 81.50 254 VAL A C 1
ATOM 2034 O O . VAL A 1 254 ? 18.438 -29.377 -16.086 1.00 81.50 254 VAL A O 1
ATOM 2037 N N . LEU A 1 255 ? 19.220 -27.783 -14.711 1.00 77.50 255 LEU A N 1
ATOM 2038 C CA . LEU A 1 255 ? 17.940 -27.582 -14.021 1.00 77.50 255 LEU A CA 1
ATOM 2039 C C . LEU A 1 255 ? 16.860 -27.033 -14.959 1.00 77.50 255 LEU A C 1
ATOM 2041 O O . LEU A 1 255 ? 15.729 -27.500 -14.906 1.00 77.50 255 LEU A O 1
ATOM 2045 N N . GLN A 1 256 ? 17.206 -26.090 -15.841 1.00 84.12 256 GLN A N 1
ATOM 2046 C CA . GLN A 1 256 ? 16.251 -25.555 -16.814 1.00 84.12 256 GLN A CA 1
ATOM 2047 C C . GLN A 1 256 ? 15.783 -26.642 -17.790 1.00 84.12 256 GLN A C 1
ATOM 2049 O O . GLN A 1 256 ? 14.588 -26.785 -18.006 1.00 84.12 256 GLN A O 1
ATOM 2054 N N . ALA A 1 257 ? 16.703 -27.462 -18.304 1.00 81.69 257 ALA A N 1
ATOM 2055 C CA . ALA A 1 257 ? 16.351 -28.575 -19.182 1.00 81.69 257 ALA A CA 1
ATOM 2056 C C . ALA A 1 257 ? 15.508 -29.654 -18.475 1.00 81.69 257 ALA A C 1
ATOM 2058 O O . ALA A 1 257 ? 14.670 -30.277 -19.117 1.00 81.69 257 ALA A O 1
ATOM 2059 N N . ALA A 1 258 ? 15.709 -29.887 -17.173 1.00 75.00 258 ALA A N 1
ATOM 2060 C CA . ALA A 1 258 ? 14.874 -30.810 -16.400 1.00 75.00 258 ALA A CA 1
ATOM 2061 C C . ALA A 1 258 ? 13.446 -30.269 -16.209 1.00 75.00 258 ALA A C 1
ATOM 2063 O O . ALA A 1 258 ? 12.487 -31.022 -16.343 1.00 75.00 258 ALA A O 1
ATOM 2064 N N . VAL A 1 259 ? 13.308 -28.960 -15.961 1.00 80.81 259 VAL A N 1
ATOM 2065 C CA . VAL A 1 259 ? 12.004 -28.281 -15.871 1.00 80.81 259 VAL A CA 1
ATOM 2066 C C . VAL A 1 259 ? 11.272 -28.312 -17.214 1.00 80.81 259 VAL A C 1
ATOM 2068 O O . VAL A 1 259 ? 10.088 -28.619 -17.247 1.00 80.81 259 VAL A O 1
ATOM 2071 N N . ASP A 1 260 ? 11.969 -28.054 -18.323 1.00 81.38 260 ASP A N 1
ATOM 2072 C CA . ASP A 1 260 ? 11.350 -27.993 -19.654 1.00 81.38 260 ASP A CA 1
ATOM 2073 C C . ASP A 1 260 ? 10.887 -29.374 -20.179 1.00 81.38 260 ASP A C 1
ATOM 2075 O O . ASP A 1 260 ? 10.078 -29.434 -21.102 1.00 81.38 260 ASP A O 1
ATOM 2079 N N . ASN A 1 261 ? 11.385 -30.482 -19.614 1.00 80.56 261 ASN A N 1
ATOM 2080 C CA . ASN A 1 261 ? 11.038 -31.847 -20.034 1.00 80.56 261 ASN A CA 1
ATOM 2081 C C . ASN A 1 261 ? 9.959 -32.523 -19.162 1.00 80.56 261 ASN A C 1
ATOM 2083 O O . ASN A 1 261 ? 9.670 -33.694 -19.400 1.00 80.56 261 ASN A O 1
ATOM 2087 N N . ASP A 1 262 ? 9.399 -31.842 -18.150 1.00 67.31 262 ASP A N 1
ATOM 2088 C CA . ASP A 1 262 ? 8.408 -32.381 -17.188 1.00 67.31 262 ASP A CA 1
ATOM 2089 C C . ASP A 1 262 ? 8.809 -33.710 -16.496 1.00 67.31 262 ASP A C 1
ATOM 2091 O O . ASP A 1 262 ? 8.012 -34.349 -15.809 1.00 67.31 262 ASP A O 1
ATOM 2095 N N . GLN A 1 263 ? 10.075 -34.121 -16.611 1.00 67.31 263 GLN A N 1
ATOM 2096 C CA . GLN A 1 263 ? 10.655 -35.267 -15.914 1.00 67.31 263 GLN A CA 1
ATOM 2097 C C . GLN A 1 263 ? 11.326 -34.779 -14.635 1.00 67.31 263 GLN A C 1
ATOM 2099 O O . GLN A 1 263 ? 12.550 -34.675 -14.526 1.00 67.31 263 GLN A O 1
ATOM 2104 N N . VAL A 1 264 ? 10.499 -34.422 -13.655 1.00 70.19 264 VAL A N 1
ATOM 2105 C CA . VAL A 1 264 ? 10.981 -34.159 -12.299 1.00 70.19 264 VAL A CA 1
ATOM 2106 C C . VAL A 1 264 ? 11.146 -35.500 -11.590 1.00 70.19 264 VAL A C 1
ATOM 2108 O O . VAL A 1 264 ? 10.258 -35.954 -10.876 1.00 70.19 264 VAL A O 1
ATOM 2111 N N . ASP A 1 265 ? 12.287 -36.151 -11.806 1.00 80.06 265 ASP A N 1
ATOM 2112 C CA . ASP A 1 265 ? 12.633 -37.370 -11.075 1.00 80.06 265 ASP A CA 1
ATOM 2113 C C . ASP A 1 265 ? 12.872 -37.058 -9.585 1.00 80.06 265 ASP A C 1
ATOM 2115 O O . ASP A 1 265 ? 13.439 -36.015 -9.234 1.00 80.06 265 ASP A O 1
ATOM 2119 N N . ASP A 1 266 ? 12.546 -37.999 -8.692 1.00 82.75 266 ASP A N 1
ATOM 2120 C CA . ASP A 1 266 ? 12.781 -37.881 -7.238 1.00 82.75 266 ASP A CA 1
ATOM 2121 C C . ASP A 1 266 ? 14.246 -37.558 -6.886 1.00 82.75 266 ASP A C 1
ATOM 2123 O O . ASP A 1 266 ? 14.549 -36.931 -5.862 1.00 82.75 266 ASP A O 1
ATOM 2127 N N . ALA A 1 267 ? 15.182 -37.935 -7.761 1.00 83.31 267 ALA A N 1
ATOM 2128 C CA . ALA A 1 267 ? 16.595 -37.597 -7.641 1.00 83.31 267 ALA A CA 1
ATOM 2129 C C . ALA A 1 267 ? 16.852 -36.079 -7.731 1.00 83.31 267 ALA A C 1
ATOM 2131 O O . ALA A 1 267 ? 17.694 -35.552 -6.998 1.00 83.31 267 ALA A O 1
ATOM 2132 N N . VAL A 1 268 ? 16.115 -35.362 -8.588 1.00 80.56 268 VAL A N 1
ATOM 2133 C CA . VAL A 1 268 ? 16.219 -33.903 -8.747 1.00 80.56 268 VAL A CA 1
ATOM 2134 C C . VAL A 1 268 ? 15.667 -33.200 -7.509 1.00 80.56 268 VAL A C 1
ATOM 2136 O O . VAL A 1 268 ? 16.319 -32.298 -6.978 1.00 80.56 268 VAL A O 1
ATOM 2139 N N . ILE A 1 269 ? 14.524 -33.664 -6.994 1.00 81.56 269 ILE A N 1
ATOM 2140 C CA . ILE A 1 269 ? 13.913 -33.140 -5.763 1.00 81.56 269 ILE A CA 1
ATOM 2141 C C . ILE A 1 269 ? 14.867 -33.330 -4.576 1.00 81.56 269 ILE A C 1
ATOM 2143 O O . ILE A 1 269 ? 15.162 -32.378 -3.852 1.00 81.56 269 ILE A O 1
ATOM 2147 N N . THR A 1 270 ? 15.433 -34.530 -4.422 1.00 89.88 270 THR A N 1
ATOM 2148 C CA . THR A 1 270 ? 16.406 -34.836 -3.359 1.00 89.88 270 THR A CA 1
ATOM 2149 C C . THR A 1 270 ? 17.665 -33.969 -3.480 1.00 89.88 270 THR A C 1
ATOM 2151 O O . THR A 1 270 ? 18.183 -33.463 -2.481 1.00 89.88 270 THR A O 1
ATOM 2154 N N . GLY A 1 271 ? 18.145 -33.741 -4.707 1.00 86.81 271 GLY A N 1
ATOM 2155 C CA . GLY A 1 271 ? 19.270 -32.847 -4.978 1.00 86.81 271 GLY A CA 1
ATOM 2156 C C . GLY A 1 271 ? 18.988 -31.391 -4.594 1.00 86.81 271 GLY A C 1
ATOM 2157 O O . GLY A 1 271 ? 19.868 -30.726 -4.040 1.00 86.81 271 GLY A O 1
ATOM 2158 N N . LEU A 1 272 ? 17.764 -30.912 -4.839 1.00 84.44 272 LEU A N 1
ATOM 2159 C CA . LEU A 1 272 ? 17.333 -29.558 -4.494 1.00 84.44 272 LEU A CA 1
ATOM 2160 C C . LEU A 1 272 ? 17.242 -29.364 -2.974 1.00 84.44 272 LEU A C 1
ATOM 2162 O O . LEU A 1 272 ? 17.794 -28.394 -2.459 1.00 84.44 272 LEU A O 1
ATOM 2166 N N . ILE A 1 273 ? 16.644 -30.317 -2.249 1.00 89.00 273 ILE A N 1
ATOM 2167 C CA . ILE A 1 273 ? 16.568 -30.297 -0.777 1.00 89.00 273 ILE A CA 1
ATOM 2168 C C . ILE A 1 273 ? 17.979 -30.237 -0.173 1.00 89.00 273 ILE A C 1
ATOM 2170 O O . ILE A 1 273 ? 18.291 -29.342 0.612 1.00 89.00 273 ILE A O 1
ATOM 2174 N N . ALA A 1 274 ? 18.887 -31.105 -0.631 1.00 91.75 274 ALA A N 1
ATOM 2175 C CA . ALA A 1 274 ? 20.270 -31.113 -0.155 1.00 91.75 274 ALA A CA 1
ATOM 2176 C C . ALA A 1 274 ? 21.042 -29.819 -0.495 1.00 91.75 274 ALA A C 1
ATOM 2178 O O . ALA A 1 274 ? 22.010 -29.468 0.190 1.00 91.75 274 ALA A O 1
ATOM 2179 N N . ALA A 1 275 ? 20.670 -29.115 -1.569 1.00 87.69 275 ALA A N 1
ATOM 2180 C CA . ALA A 1 275 ? 21.239 -27.813 -1.907 1.00 87.69 275 ALA A CA 1
ATOM 2181 C C . ALA A 1 275 ? 20.721 -26.705 -0.973 1.00 87.69 275 ALA A C 1
ATOM 2183 O O . ALA A 1 275 ? 21.528 -25.885 -0.523 1.00 87.69 275 ALA A O 1
ATOM 2184 N N . CYS A 1 276 ? 19.429 -26.721 -0.629 1.00 89.12 276 CYS A N 1
ATOM 2185 C CA . CYS A 1 276 ? 18.830 -25.819 0.358 1.00 89.12 276 CYS A CA 1
ATOM 2186 C C . CYS A 1 276 ? 19.488 -25.980 1.739 1.00 89.12 276 CYS A C 1
ATOM 2188 O O . CYS A 1 276 ? 19.961 -24.995 2.304 1.00 89.12 276 CYS A O 1
ATOM 2190 N N . ASP A 1 277 ? 19.680 -27.213 2.217 1.00 91.56 277 ASP A N 1
ATOM 2191 C CA . ASP A 1 277 ? 20.337 -27.479 3.511 1.00 91.56 277 ASP A CA 1
ATOM 2192 C C . ASP A 1 277 ? 21.782 -26.949 3.564 1.00 91.56 277 ASP A C 1
ATOM 2194 O O . ASP A 1 277 ? 22.267 -26.419 4.576 1.00 91.56 277 ASP A O 1
ATOM 2198 N N . LYS A 1 278 ? 22.507 -27.067 2.443 1.00 91.94 278 LYS A N 1
ATOM 2199 C CA . LYS A 1 278 ? 23.861 -26.509 2.310 1.00 91.94 278 LYS A CA 1
ATOM 2200 C C . LYS A 1 278 ? 23.835 -24.985 2.346 1.00 91.94 278 LYS A C 1
ATOM 2202 O O . LYS A 1 278 ? 24.724 -24.393 2.965 1.00 91.94 278 LYS A O 1
ATOM 2207 N N . PHE A 1 279 ? 22.854 -24.358 1.700 1.00 92.56 279 PHE A N 1
ATOM 2208 C CA . PHE A 1 279 ? 22.691 -22.909 1.713 1.00 92.56 279 PHE A CA 1
ATOM 2209 C C . PHE A 1 279 ? 22.408 -22.396 3.128 1.00 92.56 279 PHE A C 1
ATOM 2211 O O . PHE A 1 279 ? 23.129 -21.514 3.599 1.00 92.56 279 PHE A O 1
ATOM 2218 N N . ASP A 1 280 ? 21.485 -23.021 3.857 1.00 90.88 280 ASP A N 1
ATOM 2219 C CA . ASP A 1 280 ? 21.178 -22.664 5.246 1.00 90.88 280 ASP A CA 1
ATOM 2220 C C . ASP A 1 280 ? 22.387 -22.833 6.165 1.00 90.88 280 ASP A C 1
ATOM 2222 O O . ASP A 1 280 ? 22.684 -21.977 7.005 1.00 90.88 280 ASP A O 1
ATOM 2226 N N . THR A 1 281 ? 23.170 -23.893 5.958 1.00 91.75 281 THR A N 1
ATOM 2227 C CA . THR A 1 281 ? 24.421 -24.103 6.695 1.00 91.75 281 THR A CA 1
ATOM 2228 C C . THR A 1 281 ? 25.431 -22.979 6.435 1.00 91.75 281 THR A C 1
ATOM 2230 O O . THR A 1 281 ? 26.105 -22.517 7.363 1.00 91.75 281 THR A O 1
ATOM 2233 N N . ILE A 1 282 ? 25.558 -22.523 5.185 1.00 90.75 282 ILE A N 1
ATOM 2234 C CA . ILE A 1 282 ? 26.431 -21.399 4.818 1.00 90.75 282 ILE A CA 1
ATOM 2235 C C . ILE A 1 282 ? 25.905 -20.099 5.432 1.00 90.75 282 ILE A C 1
ATOM 2237 O O . ILE A 1 282 ? 26.685 -19.357 6.031 1.00 90.75 282 ILE A O 1
ATOM 2241 N N . HIS A 1 283 ? 24.601 -19.848 5.344 1.00 89.06 283 HIS A N 1
ATOM 2242 C CA . HIS A 1 283 ? 23.966 -18.649 5.876 1.00 89.06 283 HIS A CA 1
ATOM 2243 C C . HIS A 1 283 ? 24.124 -18.557 7.403 1.00 89.06 283 HIS A C 1
ATOM 2245 O O . HIS A 1 283 ? 24.557 -17.531 7.931 1.00 89.06 283 HIS A O 1
ATOM 2251 N N . LYS A 1 284 ? 23.920 -19.668 8.121 1.00 92.19 284 LYS A N 1
ATOM 2252 C CA . LYS A 1 284 ? 24.128 -19.757 9.575 1.00 92.19 284 LYS A CA 1
ATOM 2253 C C . LYS A 1 284 ? 25.590 -19.531 9.968 1.00 92.19 284 LYS A C 1
ATOM 2255 O O . LYS A 1 284 ? 25.867 -18.836 10.946 1.00 92.19 284 LYS A O 1
ATOM 2260 N N . LYS A 1 285 ? 26.547 -20.066 9.198 1.00 90.31 285 LYS A N 1
ATOM 2261 C CA . LYS A 1 285 ? 27.981 -19.781 9.399 1.00 90.31 285 LYS A CA 1
ATOM 2262 C C . LYS A 1 285 ? 28.299 -18.306 9.169 1.00 90.31 285 LYS A C 1
ATOM 2264 O O . LYS A 1 285 ? 29.051 -17.733 9.953 1.00 90.31 285 LYS A O 1
ATOM 2269 N N . PHE A 1 286 ? 27.711 -17.693 8.145 1.00 91.75 286 PHE A N 1
ATOM 2270 C CA . PHE A 1 286 ? 27.893 -16.275 7.851 1.00 91.75 286 PHE A CA 1
ATOM 2271 C C . PHE A 1 286 ? 27.374 -15.397 8.998 1.00 91.75 286 PHE A C 1
ATOM 2273 O O . PHE A 1 286 ? 28.135 -14.585 9.525 1.00 91.75 286 PHE A O 1
ATOM 2280 N N . GLN A 1 287 ? 26.150 -15.644 9.479 1.00 88.88 287 GLN A N 1
ATOM 2281 C CA . GLN A 1 287 ? 25.574 -14.917 10.617 1.00 88.88 287 GLN A CA 1
ATOM 2282 C C . GLN A 1 287 ? 26.342 -15.116 11.930 1.00 88.88 287 GLN A C 1
ATOM 2284 O O . GLN A 1 287 ? 26.464 -14.193 12.733 1.00 88.88 287 GLN A O 1
ATOM 2289 N N . ASN A 1 288 ? 26.893 -16.308 12.166 1.00 85.94 288 ASN A N 1
ATOM 2290 C CA . ASN A 1 288 ? 27.713 -16.545 13.354 1.00 85.94 288 ASN A CA 1
ATOM 2291 C C . ASN A 1 288 ? 29.101 -15.899 13.247 1.00 85.94 288 ASN A C 1
ATOM 2293 O O . ASN A 1 288 ? 29.655 -15.493 14.264 1.00 85.94 288 ASN A O 1
ATOM 2297 N N . SER A 1 289 ? 29.650 -15.768 12.036 1.00 82.88 289 SER A N 1
ATOM 2298 C CA . SER A 1 289 ? 30.947 -15.118 11.804 1.00 82.88 289 SER A CA 1
ATOM 2299 C C . SER A 1 289 ? 30.895 -13.588 11.859 1.00 82.88 289 SER A C 1
ATOM 2301 O O . SER A 1 289 ? 31.920 -12.959 12.112 1.00 82.88 289 SER A O 1
ATOM 2303 N N . SER A 1 290 ? 29.722 -12.983 11.642 1.00 79.38 290 SER A N 1
ATOM 2304 C CA . SER A 1 290 ? 29.541 -11.528 11.676 1.00 79.38 290 SER A CA 1
ATOM 2305 C C . SER A 1 290 ? 29.298 -10.972 13.080 1.00 79.38 290 SER A C 1
ATOM 2307 O O . SER A 1 290 ? 29.392 -9.760 13.273 1.00 79.38 290 SER A O 1
ATOM 2309 N N . LYS A 1 291 ? 29.038 -11.825 14.083 1.00 80.00 291 LYS A N 1
ATOM 2310 C CA . LYS A 1 291 ? 28.967 -11.384 15.480 1.00 80.00 291 LYS A CA 1
ATOM 2311 C C . LYS A 1 291 ? 30.378 -11.012 15.955 1.00 80.00 291 LYS A C 1
ATOM 2313 O O . LYS A 1 291 ? 31.233 -11.896 16.035 1.00 80.00 291 LYS A O 1
ATOM 2318 N N . PRO A 1 292 ? 30.652 -9.732 16.279 1.00 68.00 292 PRO A N 1
ATOM 2319 C CA . PRO A 1 292 ? 31.961 -9.325 16.772 1.00 68.00 292 PRO A CA 1
ATOM 2320 C C . PRO A 1 292 ? 32.276 -10.114 18.044 1.00 68.00 292 PRO A C 1
ATOM 2322 O O . PRO A 1 292 ? 31.470 -10.148 18.976 1.00 68.00 292 PRO A O 1
ATOM 2325 N N . SER A 1 293 ? 33.436 -10.775 18.078 1.00 64.12 293 SER A N 1
ATOM 2326 C CA . SER A 1 293 ? 33.894 -11.503 19.260 1.00 64.12 293 SER A CA 1
ATOM 2327 C C . SER A 1 293 ? 33.900 -10.544 20.451 1.00 64.12 293 SER A C 1
ATOM 2329 O O . SER A 1 293 ? 34.655 -9.570 20.464 1.00 64.12 293 SER A O 1
ATOM 2331 N N . LYS A 1 294 ? 33.036 -10.806 21.435 1.00 63.94 294 LYS A N 1
ATOM 2332 C CA . LYS A 1 294 ? 32.731 -9.954 22.597 1.00 63.94 294 LYS A CA 1
ATOM 2333 C C . LYS A 1 294 ? 33.883 -9.890 23.624 1.00 63.94 294 LYS A C 1
ATOM 2335 O O . LYS A 1 294 ? 33.641 -9.941 24.823 1.00 63.94 294 LYS A O 1
ATOM 2340 N N . GLY A 1 295 ? 35.137 -9.829 23.170 1.00 65.88 295 GLY A N 1
ATOM 2341 C CA . GLY A 1 295 ? 36.312 -10.166 23.979 1.00 65.88 295 GLY A CA 1
ATOM 2342 C C . GLY A 1 295 ? 37.561 -9.300 23.809 1.00 65.88 295 GLY A C 1
ATOM 2343 O O . GLY A 1 295 ? 38.613 -9.721 24.272 1.00 65.88 295 GLY A O 1
ATOM 2344 N N . GLU A 1 296 ? 37.503 -8.109 23.200 1.00 55.91 296 GLU A N 1
ATOM 2345 C CA . GLU A 1 296 ? 38.675 -7.209 23.185 1.00 55.91 296 GLU A CA 1
ATOM 2346 C C . GLU A 1 296 ? 38.340 -5.749 23.539 1.00 55.91 296 GLU A C 1
ATOM 2348 O O . GLU A 1 296 ? 38.743 -4.799 22.874 1.00 55.91 296 GLU A O 1
ATOM 2353 N N . ALA A 1 297 ? 37.631 -5.545 24.653 1.00 56.94 297 ALA A N 1
ATOM 2354 C CA . ALA A 1 297 ? 37.597 -4.250 25.333 1.00 56.94 297 ALA A CA 1
ATOM 2355 C C . ALA A 1 297 ? 38.905 -4.047 26.127 1.00 56.94 297 ALA A C 1
ATOM 2357 O O . ALA A 1 297 ? 38.943 -4.163 27.350 1.00 56.94 297 ALA A O 1
ATOM 2358 N N . LYS A 1 298 ? 40.012 -3.772 25.424 1.00 58.06 298 LYS A N 1
ATOM 2359 C CA . LYS A 1 298 ? 41.268 -3.337 26.055 1.00 58.06 298 LYS A CA 1
ATOM 2360 C C . LYS A 1 298 ? 41.132 -1.901 26.556 1.00 58.06 298 LYS A C 1
ATOM 2362 O O . LYS A 1 298 ? 41.241 -0.939 25.799 1.00 58.06 298 LYS A O 1
ATOM 2367 N N . SER A 1 299 ? 40.946 -1.802 27.866 1.00 58.78 299 SER A N 1
ATOM 2368 C CA . SER A 1 299 ? 41.491 -0.782 28.763 1.00 58.78 299 SER A CA 1
ATOM 2369 C C . SER A 1 299 ? 42.553 0.140 28.132 1.00 58.78 299 SER A C 1
ATOM 2371 O O . SER A 1 299 ? 43.729 -0.213 28.023 1.00 58.78 299 SER A O 1
ATOM 2373 N N . LYS A 1 300 ? 42.164 1.371 27.796 1.00 58.09 300 LYS A N 1
ATOM 2374 C CA . LYS A 1 300 ? 43.076 2.525 27.770 1.00 58.09 300 LYS A CA 1
ATOM 2375 C C . LYS A 1 300 ? 42.473 3.638 28.614 1.00 58.09 300 LYS A C 1
ATOM 2377 O O . LYS A 1 300 ? 41.961 4.629 28.107 1.00 58.09 300 LYS A O 1
ATOM 2382 N N . ALA A 1 301 ? 42.528 3.427 29.925 1.00 59.62 301 ALA A N 1
ATOM 2383 C CA . ALA A 1 301 ? 42.294 4.463 30.911 1.00 59.62 301 ALA A CA 1
ATOM 2384 C C . ALA A 1 301 ? 43.527 5.382 30.998 1.00 59.62 301 ALA A C 1
ATOM 2386 O O . ALA A 1 301 ? 44.655 4.929 31.187 1.00 59.62 301 ALA A O 1
ATOM 2387 N N . SER A 1 302 ? 43.265 6.678 30.819 1.00 57.06 302 SER A N 1
ATOM 2388 C CA . SER A 1 302 ? 43.851 7.804 31.557 1.00 57.06 302 SER A CA 1
ATOM 2389 C C . SER A 1 302 ? 45.368 7.819 31.806 1.00 57.06 302 SER A C 1
ATOM 2391 O O . SER A 1 302 ? 45.863 7.319 32.817 1.00 57.06 302 SER A O 1
ATOM 2393 N N . LYS A 1 303 ? 46.093 8.581 30.979 1.00 57.34 303 LYS A N 1
ATOM 2394 C CA . LYS A 1 303 ? 47.260 9.336 31.459 1.00 57.34 303 LYS A CA 1
ATOM 2395 C C . LYS A 1 303 ? 47.441 10.613 30.639 1.00 57.34 303 LYS A C 1
ATOM 2397 O O . LYS A 1 303 ? 48.046 10.594 29.570 1.00 57.34 303 LYS A O 1
ATOM 2402 N N . LYS A 1 304 ? 46.920 11.729 31.146 1.00 58.69 304 LYS A N 1
ATOM 2403 C CA . LYS A 1 304 ? 47.424 13.061 30.807 1.00 58.69 304 LYS A CA 1
ATOM 2404 C C . LYS A 1 304 ? 47.363 13.939 32.053 1.00 58.69 304 LYS A C 1
ATOM 2406 O O . LYS A 1 304 ? 46.283 14.194 32.575 1.00 58.69 304 LYS A O 1
ATOM 2411 N N . LYS A 1 305 ? 48.566 14.240 32.541 1.00 59.94 305 LYS A N 1
ATOM 2412 C CA . LYS A 1 305 ? 48.896 15.394 33.373 1.00 59.94 305 LYS A CA 1
ATOM 2413 C C . LYS A 1 305 ? 48.799 16.657 32.526 1.00 59.94 305 LYS A C 1
ATOM 2415 O O . LYS A 1 305 ? 48.994 16.522 31.292 1.00 59.94 305 LYS A O 1
#

Radius of gyration: 35.61 Å; chains: 1; bounding box: 113×85×76 Å

Secondary structure (DSSP, 8-state):
-----------------SSSSSSSS----------HHHHHHHHHHHHHHHHHHTTSTTS-HHHHHHHHHGGG-HHHHHHHHHHHHHTTT-GGG-HHHHHHHHHHHHTT---EEEEEHHHHHHHH-HHHHHHHHHHHHS-HHHHHHHEE--SS-TT-GGG-EEEEES------HHHHHHHHHHHSS----------------------------------------------------PPPTHHHHHHHHHHHHHHHHHHHTT---HHHHHHHHHHHHHHHHHHHHHHHHSS--S-----------

Organism: Symbiodinium microadriaticum (NCBI:txid2951)